Protein AF-A0A7S1NZR1-F1 (afdb_monomer_lite)

InterPro domains:
  IPR025313 ATP-dependent rRNA helicase SPB4-like, C-terminal extension [PF13959] (76-125)
  IPR025313 ATP-dependent rRNA helicase SPB4-like, C-terminal extension [SM01178] (64-127)

Structure (mmCIF, N/CA/C/O backbone):
data_AF-A0A7S1NZR1-F1
#
_entry.id   AF-A0A7S1NZR1-F1
#
loop_
_atom_site.group_PDB
_atom_site.id
_atom_site.type_symbol
_atom_site.label_atom_id
_atom_site.label_alt_id
_atom_site.label_comp_id
_atom_site.label_asym_id
_atom_site.label_entity_id
_atom_site.label_seq_id
_atom_site.pdbx_PDB_ins_code
_atom_site.Cartn_x
_atom_site.Cartn_y
_atom_site.Cartn_z
_atom_site.occupancy
_atom_site.B_iso_or_equiv
_atom_site.auth_seq_id
_atom_site.auth_comp_id
_atom_site.auth_asym_id
_atom_site.auth_atom_id
_atom_site.pdbx_PDB_model_num
ATOM 1 N N . MET A 1 1 ? -9.170 51.862 -28.078 1.00 48.00 1 MET A N 1
ATOM 2 C CA . MET A 1 1 ? -9.379 51.186 -29.373 1.00 48.00 1 MET A CA 1
ATOM 3 C C . MET A 1 1 ? -8.289 50.139 -29.508 1.00 48.00 1 MET A C 1
ATOM 5 O O . MET A 1 1 ? -7.130 50.522 -29.592 1.00 48.00 1 MET A O 1
ATOM 9 N N . LEU A 1 2 ? -8.618 48.849 -29.393 1.00 55.44 2 LEU A N 1
ATOM 10 C CA . LEU A 1 2 ? -7.659 47.803 -29.749 1.00 55.44 2 LEU A CA 1
ATOM 11 C C . LEU A 1 2 ? -7.531 47.817 -31.272 1.00 55.44 2 LEU A C 1
ATOM 13 O O . LEU A 1 2 ? -8.542 47.745 -31.968 1.00 55.44 2 LEU A O 1
ATOM 17 N N . LEU A 1 3 ? -6.312 48.017 -31.766 1.00 62.84 3 LEU A N 1
ATOM 18 C CA . LEU A 1 3 ? -6.044 48.031 -33.199 1.00 62.84 3 LEU A CA 1
ATOM 19 C C . LEU A 1 3 ? -6.255 46.618 -33.776 1.00 62.84 3 LEU A C 1
ATOM 21 O O . LEU A 1 3 ? -5.938 45.651 -33.084 1.00 62.84 3 LEU A O 1
ATOM 25 N N . PRO A 1 4 ? -6.779 46.488 -35.009 1.00 70.38 4 PRO A N 1
ATOM 26 C CA . PRO A 1 4 ? -7.188 45.196 -35.569 1.00 70.38 4 PRO A CA 1
ATOM 27 C C . PRO A 1 4 ? -6.036 44.222 -35.829 1.00 70.38 4 PRO A C 1
ATOM 29 O O . PRO A 1 4 ? -6.275 43.028 -35.973 1.00 70.38 4 PRO A O 1
ATOM 32 N N . GLU A 1 5 ? -4.800 44.720 -35.909 1.00 76.00 5 GLU A N 1
ATOM 33 C CA . GLU A 1 5 ? -3.651 43.919 -36.313 1.00 76.00 5 GLU A CA 1
ATOM 34 C C . GLU A 1 5 ? -2.632 43.762 -35.187 1.00 76.00 5 GLU A C 1
ATOM 36 O O . GLU A 1 5 ? -2.212 44.727 -34.542 1.00 76.00 5 GLU A O 1
ATOM 41 N N . GLU A 1 6 ? -2.196 42.519 -34.983 1.00 70.69 6 GLU A N 1
ATOM 42 C CA . GLU A 1 6 ? -1.242 42.111 -33.944 1.00 70.69 6 GLU A CA 1
ATOM 43 C C . GLU A 1 6 ? 0.121 42.824 -34.073 1.00 70.69 6 GLU A C 1
ATOM 45 O O . GLU A 1 6 ? 0.864 42.966 -33.098 1.00 70.69 6 GLU A O 1
ATOM 50 N N . THR A 1 7 ? 0.425 43.363 -35.257 1.00 78.62 7 THR A N 1
ATOM 51 C CA . THR A 1 7 ? 1.630 44.150 -35.562 1.00 78.62 7 THR A CA 1
ATOM 52 C C . THR A 1 7 ? 1.706 45.465 -34.780 1.00 78.62 7 THR A C 1
ATOM 54 O O . THR A 1 7 ? 2.804 45.949 -34.491 1.00 78.62 7 THR A O 1
ATOM 57 N N . ALA A 1 8 ? 0.569 46.012 -34.340 1.00 80.62 8 ALA A N 1
ATOM 58 C CA . ALA A 1 8 ? 0.515 47.242 -33.550 1.00 80.62 8 ALA A CA 1
ATOM 59 C C . ALA A 1 8 ? 1.175 47.111 -32.162 1.00 80.62 8 ALA A C 1
ATOM 61 O O . ALA A 1 8 ? 1.486 48.118 -31.523 1.00 80.62 8 ALA A O 1
ATOM 62 N N . TYR A 1 9 ? 1.409 45.884 -31.684 1.00 83.19 9 TYR A N 1
ATOM 63 C CA . TYR A 1 9 ? 1.993 45.617 -30.368 1.00 83.19 9 TYR A CA 1
ATOM 64 C C . TYR A 1 9 ? 3.534 45.566 -30.373 1.00 83.19 9 TYR A C 1
ATOM 66 O O . TYR A 1 9 ? 4.173 45.643 -29.320 1.00 83.19 9 TYR A O 1
ATOM 74 N N . ILE A 1 10 ? 4.156 45.514 -31.555 1.00 85.19 10 ILE A N 1
ATOM 75 C CA . ILE A 1 10 ? 5.617 45.447 -31.727 1.00 85.19 10 ILE A CA 1
ATOM 76 C C . ILE A 1 10 ? 6.352 46.637 -31.064 1.00 85.19 10 ILE A C 1
ATOM 78 O O . ILE A 1 10 ? 7.293 46.392 -30.302 1.00 85.19 10 ILE A O 1
ATOM 82 N N . PRO A 1 11 ? 5.925 47.910 -31.231 1.00 84.75 11 PRO A N 1
ATOM 83 C CA . PRO A 1 11 ? 6.601 49.056 -30.610 1.00 84.75 11 PRO A CA 1
ATOM 84 C C . PRO A 1 11 ? 6.553 49.027 -29.074 1.00 84.75 11 PRO A C 1
ATOM 86 O O . PRO A 1 11 ? 7.450 49.538 -28.400 1.00 84.75 11 PRO A O 1
ATOM 89 N N . PHE A 1 12 ? 5.511 48.423 -28.496 1.00 83.81 12 PHE A N 1
ATOM 90 C CA . PHE A 1 12 ? 5.365 48.278 -27.049 1.00 83.81 12 PHE A CA 1
ATOM 91 C C . PHE A 1 12 ? 6.338 47.240 -26.475 1.00 83.81 12 PHE A C 1
ATOM 93 O O . PHE A 1 12 ? 6.952 47.476 -25.431 1.00 83.81 12 PHE A O 1
ATOM 100 N N . LEU A 1 13 ? 6.524 46.118 -27.173 1.00 87.25 13 LEU A N 1
ATOM 101 C CA . LEU A 1 13 ? 7.473 45.071 -26.786 1.00 87.25 13 LEU A CA 1
ATOM 102 C C . LEU A 1 13 ? 8.929 45.545 -26.878 1.00 87.25 13 LEU A C 1
ATOM 104 O O . LEU A 1 13 ? 9.723 45.264 -25.979 1.00 87.25 13 LEU A O 1
ATOM 108 N N . GLN A 1 14 ? 9.250 46.359 -27.887 1.00 84.62 14 GLN A N 1
ATOM 109 C CA . GLN A 1 14 ? 10.570 46.980 -28.028 1.00 84.62 14 GLN A CA 1
ATOM 110 C C . GLN A 1 14 ? 10.898 47.922 -26.860 1.00 84.62 14 GLN A C 1
ATOM 112 O O . GLN A 1 14 ? 11.994 47.856 -26.305 1.00 84.62 14 GLN A O 1
ATOM 117 N N . ARG A 1 15 ? 9.938 48.744 -26.403 1.00 85.88 15 ARG A N 1
ATOM 118 C CA . ARG A 1 15 ? 10.124 49.606 -25.214 1.00 85.88 15 ARG A CA 1
ATOM 119 C C . ARG A 1 15 ? 10.386 48.809 -23.935 1.00 85.88 15 ARG A C 1
ATOM 121 O O . ARG A 1 15 ? 11.059 49.303 -23.035 1.00 85.88 15 ARG A O 1
ATOM 128 N N . ARG A 1 16 ? 9.879 47.576 -23.859 1.00 86.81 16 ARG A N 1
ATOM 129 C CA . ARG A 1 16 ? 10.113 46.639 -22.749 1.00 86.81 16 ARG A CA 1
ATOM 130 C C . ARG A 1 16 ? 11.387 45.804 -22.906 1.00 86.81 16 ARG A C 1
ATOM 132 O O . ARG A 1 16 ? 11.628 44.942 -22.067 1.00 86.81 16 ARG A O 1
ATOM 139 N N . LYS A 1 17 ? 12.203 46.075 -23.934 1.00 87.19 17 LYS A N 1
ATOM 140 C CA . LYS A 1 17 ? 13.449 45.357 -24.249 1.00 87.19 17 LYS A CA 1
ATOM 141 C C . LYS A 1 17 ? 13.244 43.850 -24.455 1.00 87.19 17 LYS A C 1
ATOM 143 O O . LYS A 1 17 ? 14.115 43.055 -24.120 1.00 87.19 17 LYS A O 1
ATOM 148 N N . VAL A 1 18 ? 12.087 43.454 -24.987 1.00 85.62 18 VAL A N 1
ATOM 149 C CA . VAL A 1 18 ? 11.854 42.068 -25.407 1.00 85.62 18 VAL A CA 1
ATOM 150 C C . VAL A 1 18 ? 12.450 41.895 -26.800 1.00 85.62 18 VAL A C 1
ATOM 152 O O . VAL A 1 18 ? 12.043 42.584 -27.736 1.00 85.62 18 VAL A O 1
ATOM 155 N N . GLU A 1 19 ? 13.421 40.996 -26.933 1.00 80.44 19 GLU A N 1
ATOM 156 C CA . GLU A 1 19 ? 14.043 40.683 -28.219 1.00 80.44 19 GLU A CA 1
ATOM 157 C C . GLU A 1 19 ? 13.054 39.914 -29.100 1.00 80.44 19 GLU A C 1
ATOM 159 O O . GLU A 1 19 ? 12.640 38.798 -28.783 1.00 80.44 19 GLU A O 1
ATOM 164 N N . LEU A 1 20 ? 12.648 40.532 -30.208 1.00 79.12 20 LEU A N 1
ATOM 165 C CA . LEU A 1 20 ? 11.806 39.905 -31.218 1.00 79.12 20 LEU A CA 1
ATOM 166 C C . LEU A 1 20 ? 12.705 39.390 -32.338 1.00 79.12 20 LEU A C 1
ATOM 168 O O . LEU A 1 20 ? 13.386 40.169 -33.000 1.00 79.12 20 LEU A O 1
ATOM 172 N N . ALA A 1 21 ? 12.696 38.079 -32.547 1.00 77.06 21 ALA A N 1
ATOM 173 C CA . ALA A 1 21 ? 13.336 37.441 -33.686 1.00 77.06 21 ALA A CA 1
ATOM 174 C C . ALA A 1 21 ? 12.266 36.988 -34.678 1.00 77.06 21 ALA A C 1
ATOM 176 O O . ALA A 1 21 ? 11.194 36.528 -34.277 1.00 77.06 21 ALA A O 1
ATOM 177 N N . ASP A 1 22 ? 12.569 37.094 -35.970 1.00 75.00 22 ASP A N 1
ATOM 178 C CA . ASP A 1 22 ? 11.697 36.546 -36.999 1.00 75.00 22 ASP A CA 1
ATOM 179 C C . ASP A 1 22 ? 11.595 35.023 -36.820 1.00 75.00 22 ASP A C 1
ATOM 181 O O . ASP A 1 22 ? 12.590 34.314 -36.632 1.00 75.00 22 ASP A O 1
ATOM 185 N N . PHE A 1 23 ? 10.376 34.491 -36.858 1.00 68.44 23 PHE A N 1
ATOM 186 C CA . PHE A 1 23 ? 10.141 33.069 -36.624 1.00 68.44 23 PHE A CA 1
ATOM 187 C C . PHE A 1 23 ? 10.935 32.207 -37.617 1.00 68.44 23 PHE A C 1
ATOM 189 O O . PHE A 1 23 ? 11.452 31.145 -37.262 1.00 68.44 23 PHE A O 1
ATOM 196 N N . ALA A 1 24 ? 11.103 32.712 -38.845 1.00 67.94 24 ALA A N 1
ATOM 197 C CA . ALA A 1 24 ? 11.842 32.064 -39.918 1.00 67.94 24 ALA A CA 1
ATOM 198 C C . ALA A 1 24 ? 13.363 31.969 -39.690 1.00 67.94 24 ALA A C 1
ATOM 200 O O . ALA A 1 24 ? 13.993 31.133 -40.347 1.00 67.94 24 ALA A O 1
ATOM 201 N N . SER A 1 25 ? 13.939 32.782 -38.799 1.00 67.50 25 SER A N 1
ATOM 202 C CA . SER A 1 25 ? 15.364 32.760 -38.431 1.00 67.50 25 SER A CA 1
ATOM 203 C C . SER A 1 25 ? 15.619 32.111 -37.065 1.00 67.50 25 SER A C 1
ATOM 205 O O . SER A 1 25 ? 16.763 31.825 -36.711 1.00 67.50 25 SER A O 1
ATOM 207 N N . SER A 1 26 ? 14.560 31.821 -36.305 1.00 68.56 26 SER A N 1
ATOM 208 C CA . SER A 1 26 ? 14.666 31.186 -34.995 1.00 68.56 26 SER A CA 1
ATOM 209 C C . SER A 1 26 ? 15.067 29.704 -35.088 1.00 68.56 26 SER A C 1
ATOM 211 O O . SER A 1 26 ? 14.595 28.955 -35.949 1.00 68.56 26 SER A O 1
ATOM 213 N N . ARG A 1 27 ? 15.877 29.230 -34.127 1.00 64.56 27 ARG A N 1
ATOM 214 C CA . ARG A 1 27 ? 16.194 27.793 -33.952 1.00 64.56 27 ARG A CA 1
ATOM 215 C C . ARG A 1 27 ? 14.948 26.922 -33.736 1.00 64.56 27 ARG A C 1
ATOM 217 O O . ARG A 1 27 ? 15.017 25.711 -33.905 1.00 64.56 27 ARG A O 1
ATOM 224 N N . LEU A 1 28 ? 13.814 27.534 -33.393 1.00 63.91 28 LEU A N 1
ATOM 225 C CA . LEU A 1 28 ? 12.524 26.872 -33.208 1.00 63.91 28 LEU A CA 1
ATOM 226 C C . LEU A 1 28 ? 11.841 26.507 -34.533 1.00 63.91 28 LEU A C 1
ATOM 228 O O . LEU A 1 28 ? 10.918 25.694 -34.531 1.00 63.91 28 LEU A O 1
ATOM 232 N N . LYS A 1 29 ? 12.306 27.022 -35.679 1.00 66.81 29 LYS A N 1
ATOM 233 C CA . LYS A 1 29 ? 11.742 26.675 -36.990 1.00 66.81 29 LYS A CA 1
ATOM 234 C C . LYS A 1 29 ? 11.771 25.171 -37.258 1.00 66.81 29 LYS A C 1
ATOM 236 O O . LYS A 1 29 ? 10.799 24.646 -37.786 1.00 66.81 29 LYS A O 1
ATOM 241 N N . SER A 1 30 ? 12.832 24.463 -36.867 1.00 65.38 30 SER A N 1
ATOM 242 C CA . SER A 1 30 ? 12.912 23.002 -37.021 1.00 65.38 30 SER A CA 1
ATOM 243 C C . SER A 1 30 ? 11.909 22.267 -36.124 1.00 65.38 30 SER A C 1
ATOM 245 O O . SER A 1 30 ? 11.280 21.313 -36.574 1.00 65.38 30 SER A O 1
ATOM 247 N N . ALA A 1 31 ? 11.692 22.757 -34.900 1.00 67.06 31 ALA A N 1
ATOM 248 C CA . ALA A 1 31 ? 10.729 22.195 -33.953 1.00 67.06 31 ALA A CA 1
ATOM 249 C C . ALA A 1 31 ? 9.269 22.366 -34.417 1.00 67.06 31 ALA A C 1
ATOM 251 O O . ALA A 1 31 ? 8.435 21.499 -34.168 1.00 67.06 31 ALA A O 1
ATOM 252 N N . PHE A 1 32 ? 8.958 23.446 -35.142 1.00 57.97 32 PHE A N 1
ATOM 253 C CA . PHE A 1 32 ? 7.602 23.734 -35.631 1.00 57.97 32 PHE A CA 1
ATOM 254 C C . PHE A 1 32 ? 7.367 23.406 -37.117 1.00 57.97 32 PHE A C 1
ATOM 256 O O . PHE A 1 32 ? 6.213 23.308 -37.542 1.00 57.97 32 PHE A O 1
ATOM 263 N N . ALA A 1 33 ? 8.411 23.170 -37.917 1.00 63.59 33 ALA A N 1
ATOM 264 C CA . ALA A 1 33 ? 8.277 22.738 -39.314 1.00 63.59 33 ALA A CA 1
ATOM 265 C C . ALA A 1 33 ? 7.514 21.406 -39.439 1.00 63.59 33 ALA A C 1
ATOM 267 O O . ALA A 1 33 ? 6.725 21.235 -40.371 1.00 63.59 33 ALA A O 1
ATOM 268 N N . GLY A 1 34 ? 7.660 20.509 -38.456 1.00 58.41 34 GLY A N 1
ATOM 269 C CA . GLY A 1 34 ? 6.877 19.270 -38.369 1.00 58.41 34 GLY A CA 1
ATOM 270 C C . GLY A 1 34 ? 5.368 19.501 -38.202 1.00 58.41 34 GLY A C 1
ATOM 271 O O . GLY A 1 34 ? 4.563 18.678 -38.634 1.00 58.41 34 GLY A O 1
ATOM 272 N N . VAL A 1 35 ? 4.961 20.649 -37.650 1.00 56.91 35 VAL A N 1
ATOM 273 C CA . VAL A 1 35 ? 3.549 21.020 -37.462 1.00 56.91 35 VAL A CA 1
ATOM 274 C C . VAL A 1 35 ? 2.973 21.674 -38.722 1.00 56.91 35 VAL A C 1
ATOM 276 O O . VAL A 1 35 ? 1.837 21.390 -39.098 1.00 56.91 35 VAL A O 1
ATOM 279 N N . ALA A 1 36 ? 3.753 22.496 -39.433 1.00 54.59 36 ALA A N 1
ATOM 280 C CA . ALA A 1 36 ? 3.303 23.157 -40.664 1.00 54.59 36 ALA A CA 1
ATOM 281 C C . ALA A 1 36 ? 3.100 22.174 -41.836 1.00 54.59 36 ALA A C 1
ATOM 283 O O . ALA A 1 36 ? 2.131 22.301 -42.588 1.00 54.59 36 ALA A O 1
ATOM 284 N N . ALA A 1 37 ? 3.940 21.136 -41.945 1.00 53.06 37 ALA A N 1
ATOM 285 C CA . ALA A 1 37 ? 3.763 20.057 -42.924 1.00 53.06 37 ALA A CA 1
ATOM 286 C C . ALA A 1 37 ? 2.467 19.243 -42.706 1.00 53.06 37 ALA A C 1
ATOM 288 O O . ALA A 1 37 ? 1.957 18.612 -43.632 1.00 53.06 37 ALA A O 1
ATOM 289 N N . ARG A 1 38 ? 1.879 19.307 -41.503 1.00 51.41 38 ARG A N 1
ATOM 290 C CA . ARG A 1 38 ? 0.633 18.617 -41.139 1.00 51.41 38 ARG A CA 1
ATOM 291 C C . ARG A 1 38 ? -0.623 19.297 -41.705 1.00 51.41 38 ARG A C 1
ATOM 293 O O . ARG A 1 38 ? -1.648 18.640 -41.834 1.00 51.41 38 ARG A O 1
ATOM 300 N N . LYS A 1 39 ? -0.555 20.577 -42.107 1.00 49.66 39 LYS A N 1
ATOM 301 C CA . LYS A 1 39 ? -1.731 21.374 -42.523 1.00 49.66 39 LYS A CA 1
ATOM 302 C C . LYS A 1 39 ? -2.167 21.179 -43.986 1.00 49.66 39 LYS A C 1
ATOM 304 O O . LYS A 1 39 ? -3.274 21.570 -44.338 1.00 49.66 39 LYS A O 1
ATOM 309 N N . LYS A 1 40 ? -1.344 20.545 -44.835 1.00 43.69 40 LYS A N 1
ATOM 310 C CA . LYS A 1 40 ? -1.732 20.142 -46.209 1.00 43.69 40 LYS A CA 1
ATOM 311 C C . LYS A 1 40 ? -2.217 18.694 -46.324 1.00 43.69 40 LYS A C 1
ATOM 313 O O . LYS A 1 40 ? -2.587 18.259 -47.411 1.00 43.69 40 LYS A O 1
ATOM 318 N N . ARG A 1 41 ? -2.262 17.954 -45.217 1.00 46.53 41 ARG A N 1
ATOM 319 C CA . ARG A 1 41 ? -2.995 16.692 -45.154 1.00 46.53 41 ARG A CA 1
ATOM 320 C C . ARG A 1 41 ? -4.429 17.030 -44.762 1.00 46.53 41 ARG A C 1
ATOM 322 O O . ARG A 1 41 ? -4.663 17.583 -43.691 1.00 46.53 41 ARG A O 1
ATOM 329 N N . LYS A 1 42 ? -5.376 16.734 -45.660 1.00 42.34 42 LYS A N 1
ATOM 330 C CA . LYS A 1 42 ? -6.798 16.547 -45.325 1.00 42.34 42 LYS A CA 1
ATOM 331 C C . LYS A 1 42 ? -6.848 15.805 -43.986 1.00 42.34 42 LYS A C 1
ATOM 333 O O . LYS A 1 42 ? -6.050 14.882 -43.832 1.00 42.34 42 LYS A O 1
ATOM 338 N N . ALA A 1 43 ? -7.665 16.294 -43.044 1.00 39.97 43 ALA A N 1
ATOM 339 C CA . ALA A 1 43 ? -7.703 15.849 -41.647 1.00 39.97 43 ALA A CA 1
ATOM 340 C C . ALA A 1 43 ? -7.322 14.363 -41.527 1.00 39.97 43 ALA A C 1
ATOM 342 O O . ALA A 1 43 ? -7.919 13.562 -42.255 1.00 39.97 43 ALA A O 1
ATOM 343 N N . PRO A 1 44 ? -6.308 14.004 -40.714 1.00 47.00 44 PRO A N 1
ATOM 344 C CA . PRO A 1 44 ? -5.917 12.609 -40.594 1.00 47.00 44 PRO A CA 1
ATOM 345 C C . PRO A 1 44 ? -7.171 11.814 -40.205 1.00 47.00 44 PRO A C 1
ATOM 347 O O . PRO A 1 44 ? -7.845 12.220 -39.254 1.00 47.00 44 PRO A O 1
ATOM 350 N N . PRO A 1 45 ? -7.541 10.747 -40.939 1.00 44.91 45 PRO A N 1
ATOM 351 C CA . PRO A 1 45 ? -8.420 9.754 -40.346 1.00 44.91 45 PRO A CA 1
ATOM 352 C C . PRO A 1 45 ? -7.695 9.264 -39.091 1.00 44.91 45 PRO A C 1
ATOM 354 O O . PRO A 1 45 ? -6.471 9.146 -39.129 1.00 44.91 45 PRO A O 1
ATOM 357 N N . ASP A 1 46 ? -8.433 9.103 -37.996 1.00 43.00 46 ASP A N 1
ATOM 358 C CA . ASP A 1 46 ? -7.971 8.640 -36.685 1.00 43.00 46 ASP A CA 1
ATOM 359 C C . ASP A 1 46 ? -6.598 7.939 -36.709 1.00 43.00 46 ASP A C 1
ATOM 361 O O . ASP A 1 46 ? -6.420 6.935 -37.401 1.00 43.00 46 ASP A O 1
ATOM 365 N N . ASP A 1 47 ? -5.633 8.443 -35.928 1.00 44.94 47 ASP A N 1
ATOM 366 C CA . ASP A 1 47 ? -4.334 7.797 -35.660 1.00 44.94 47 ASP A CA 1
ATOM 367 C C . ASP A 1 47 ? -4.536 6.498 -34.826 1.00 44.94 47 ASP A C 1
ATOM 369 O O . ASP A 1 47 ? -3.976 6.329 -33.745 1.00 44.94 47 ASP A O 1
ATOM 373 N N . SER A 1 48 ? -5.382 5.578 -35.299 1.00 51.31 48 SER A N 1
ATOM 374 C CA . SER A 1 48 ? -5.787 4.321 -34.653 1.00 51.31 48 SER A CA 1
ATOM 375 C C . SER A 1 48 ? -5.362 3.071 -35.432 1.00 51.31 48 SER A C 1
ATOM 377 O O . SER A 1 48 ? -5.821 1.973 -35.131 1.00 51.31 48 SER A O 1
ATOM 379 N N . SER A 1 49 ? -4.467 3.196 -36.416 1.00 50.62 49 SER A N 1
ATOM 380 C CA . SER A 1 49 ? -3.927 2.036 -37.139 1.00 50.62 49 SER A CA 1
ATOM 381 C C . SER A 1 49 ? -2.405 2.090 -37.258 1.00 50.62 49 SER A C 1
ATOM 383 O O . SER A 1 49 ? -1.823 2.281 -38.323 1.00 50.62 49 SER A O 1
ATOM 385 N N . LEU A 1 50 ? -1.731 1.854 -36.132 1.00 51.03 50 LEU A N 1
ATOM 386 C CA . LEU A 1 50 ? -0.476 1.108 -36.199 1.00 51.03 50 LEU A CA 1
ATOM 387 C C . LEU A 1 50 ? -0.804 -0.236 -36.866 1.00 51.03 50 LEU A C 1
ATOM 389 O O . LEU A 1 50 ? -1.769 -0.895 -36.476 1.00 51.03 50 LEU A O 1
ATOM 393 N N . SER A 1 51 ? -0.057 -0.614 -37.907 1.00 58.34 51 SER A N 1
ATOM 394 C CA . SER A 1 51 ? -0.246 -1.921 -38.545 1.00 58.34 51 SER A CA 1
ATOM 395 C C . SER A 1 51 ? -0.161 -3.012 -37.475 1.00 58.34 51 SER A C 1
ATOM 397 O O . SER A 1 51 ? 0.690 -2.947 -36.588 1.00 58.34 51 SER A O 1
ATOM 399 N N . SER A 1 52 ? -1.071 -3.983 -37.512 1.00 62.66 52 SER A N 1
ATOM 400 C CA . SER A 1 52 ? -1.231 -4.991 -36.456 1.00 62.66 52 SER A CA 1
ATOM 401 C C . SER A 1 52 ? 0.085 -5.706 -36.119 1.00 62.66 52 SER A C 1
ATOM 403 O O . SER A 1 52 ? 0.346 -6.005 -34.961 1.00 62.66 52 SER A O 1
ATOM 405 N N . GLU A 1 53 ? 0.959 -5.882 -37.112 1.00 60.94 53 GLU A N 1
ATOM 406 C CA . GLU A 1 53 ? 2.312 -6.429 -36.960 1.00 60.94 53 GLU A CA 1
ATOM 407 C C . GLU A 1 53 ? 3.247 -5.515 -36.154 1.00 60.94 53 GLU A C 1
ATOM 409 O O . GLU A 1 53 ? 3.957 -5.978 -35.267 1.00 60.94 53 GLU A O 1
ATOM 414 N N . GLN A 1 54 ? 3.221 -4.202 -36.397 1.00 61.84 54 GLN A N 1
ATOM 415 C CA . GLN A 1 54 ? 4.002 -3.231 -35.622 1.00 61.84 54 GLN A CA 1
ATOM 416 C C . GLN A 1 54 ? 3.482 -3.065 -34.191 1.00 61.84 54 GLN A C 1
ATOM 418 O O . GLN A 1 54 ? 4.250 -2.675 -33.313 1.00 61.84 54 GLN A O 1
ATOM 423 N N . GLN A 1 55 ? 2.194 -3.323 -33.954 1.00 65.88 55 GLN A N 1
ATOM 424 C CA . GLN A 1 55 ? 1.625 -3.370 -32.607 1.00 65.88 55 GLN A CA 1
ATOM 425 C C . GLN A 1 55 ? 2.126 -4.617 -31.860 1.00 65.88 55 GLN A C 1
ATOM 427 O O . GLN A 1 55 ? 2.672 -4.490 -30.771 1.00 65.88 55 GLN A O 1
ATOM 432 N N . LEU A 1 56 ? 2.066 -5.789 -32.502 1.00 62.25 56 LEU A N 1
ATOM 433 C CA . LEU A 1 56 ? 2.532 -7.062 -31.939 1.00 62.25 56 LEU A CA 1
ATOM 434 C C . LEU A 1 56 ? 4.029 -7.053 -31.596 1.00 62.25 56 LEU A C 1
ATOM 436 O O . LEU A 1 56 ? 4.408 -7.488 -30.515 1.00 62.25 56 LEU A O 1
ATOM 440 N N . ILE A 1 57 ? 4.886 -6.511 -32.471 1.00 62.25 57 ILE A N 1
ATOM 441 C CA . ILE A 1 57 ? 6.335 -6.419 -32.206 1.00 62.25 57 ILE A CA 1
ATOM 442 C C . ILE A 1 57 ? 6.614 -5.550 -30.969 1.00 62.25 57 ILE A C 1
ATOM 444 O O . ILE A 1 57 ? 7.451 -5.901 -30.139 1.00 62.25 57 ILE A O 1
ATOM 448 N N . LYS A 1 58 ? 5.878 -4.444 -30.803 1.00 72.88 58 LYS A N 1
ATOM 449 C CA . LYS A 1 58 ? 6.000 -3.583 -29.616 1.00 72.88 58 LYS A CA 1
ATOM 450 C C . LYS A 1 58 ? 5.516 -4.275 -28.349 1.00 72.88 58 LYS A C 1
ATOM 452 O O . LYS A 1 58 ? 6.096 -4.054 -27.289 1.00 72.88 58 LYS A O 1
ATOM 457 N N . ASP A 1 59 ? 4.479 -5.097 -28.451 1.00 79.62 59 ASP A N 1
ATOM 458 C CA . ASP A 1 59 ? 3.948 -5.841 -27.312 1.00 79.62 59 ASP A CA 1
ATOM 459 C C . ASP A 1 59 ? 4.933 -6.930 -26.844 1.00 79.62 59 ASP A C 1
ATOM 461 O O . ASP A 1 59 ? 5.102 -7.124 -25.638 1.00 79.62 59 ASP A O 1
ATOM 465 N N . GLU A 1 60 ? 5.661 -7.575 -27.763 1.00 83.75 60 GLU A N 1
ATOM 466 C CA . GLU A 1 60 ? 6.712 -8.551 -27.432 1.00 83.75 60 GLU A CA 1
ATOM 467 C C . GLU A 1 60 ? 7.942 -7.899 -26.775 1.00 83.75 60 GLU A C 1
ATOM 469 O O . GLU A 1 60 ? 8.435 -8.392 -25.756 1.00 83.75 60 GLU A O 1
ATOM 474 N N . GLU A 1 61 ? 8.413 -6.759 -27.292 1.00 87.81 61 GLU A N 1
ATOM 475 C CA . GLU A 1 61 ? 9.493 -5.975 -26.666 1.00 87.81 61 GLU A CA 1
ATOM 476 C C . GLU A 1 61 ? 9.075 -5.427 -25.287 1.00 87.81 61 GLU A C 1
ATOM 478 O O . GLU A 1 61 ? 9.851 -5.411 -24.323 1.00 87.81 61 GLU A O 1
ATOM 483 N N . ALA A 1 62 ? 7.818 -5.001 -25.146 1.00 86.31 62 ALA A N 1
ATOM 484 C CA . ALA A 1 62 ? 7.271 -4.588 -23.858 1.00 86.31 62 ALA A CA 1
ATOM 485 C C . ALA A 1 62 ? 7.219 -5.766 -22.874 1.00 86.31 62 ALA A C 1
ATOM 487 O O . ALA A 1 62 ? 7.575 -5.617 -21.706 1.00 86.31 62 ALA A O 1
ATOM 488 N N . ALA A 1 63 ? 6.830 -6.956 -23.333 1.00 87.94 63 ALA A N 1
ATOM 489 C CA . ALA A 1 63 ? 6.822 -8.154 -22.505 1.00 87.94 63 ALA A CA 1
ATOM 490 C C . ALA A 1 63 ? 8.239 -8.587 -22.092 1.00 87.94 63 ALA A C 1
ATOM 492 O O . ALA A 1 63 ? 8.432 -8.992 -20.943 1.00 87.94 63 ALA A O 1
ATOM 493 N N . SER A 1 64 ? 9.237 -8.491 -22.980 1.00 92.19 64 SER A N 1
ATOM 494 C CA . SER A 1 64 ? 10.626 -8.833 -22.648 1.00 92.19 64 SER A CA 1
ATOM 495 C C . SER A 1 64 ? 11.201 -7.881 -21.602 1.00 92.19 64 SER A C 1
ATOM 497 O O . SER A 1 64 ? 11.691 -8.329 -20.569 1.00 92.19 64 SER A O 1
ATOM 499 N N . THR A 1 65 ? 11.036 -6.573 -21.799 1.00 91.69 65 THR A N 1
ATOM 500 C CA . THR A 1 65 ? 11.499 -5.558 -20.840 1.00 91.69 65 THR A CA 1
ATOM 501 C C . THR A 1 65 ? 10.810 -5.678 -19.480 1.00 91.69 65 THR A C 1
ATOM 503 O O . THR A 1 65 ? 11.447 -5.479 -18.446 1.00 91.69 65 THR A O 1
ATOM 506 N N . LEU A 1 66 ? 9.527 -6.056 -19.451 1.00 91.19 66 LEU A N 1
ATOM 507 C CA . LEU A 1 66 ? 8.807 -6.341 -18.208 1.00 91.19 66 LEU A CA 1
ATOM 508 C C . LEU A 1 66 ? 9.425 -7.548 -17.481 1.00 91.19 66 LEU A C 1
ATOM 510 O O . LEU A 1 66 ? 9.661 -7.477 -16.274 1.00 91.19 66 LEU A O 1
ATOM 514 N N . ARG A 1 67 ? 9.737 -8.636 -18.198 1.00 91.69 67 ARG A N 1
ATOM 515 C CA . ARG A 1 67 ? 10.408 -9.815 -17.618 1.00 91.69 67 ARG A CA 1
ATOM 516 C C . ARG A 1 67 ? 11.783 -9.453 -17.056 1.00 91.69 67 ARG A C 1
ATOM 518 O O . ARG A 1 67 ? 12.084 -9.842 -15.930 1.00 91.69 67 ARG A O 1
ATOM 525 N N . ASP A 1 68 ? 12.571 -8.666 -17.782 1.00 93.62 68 ASP A N 1
ATOM 526 C CA . ASP A 1 68 ? 13.889 -8.207 -17.327 1.00 93.62 68 ASP A CA 1
ATOM 527 C C . ASP A 1 68 ? 13.766 -7.335 -16.067 1.00 93.62 68 ASP A C 1
ATOM 529 O O . ASP A 1 68 ? 14.485 -7.523 -15.084 1.00 93.62 68 ASP A O 1
ATOM 533 N N . ALA A 1 69 ? 12.785 -6.427 -16.033 1.00 93.12 69 ALA A N 1
ATOM 534 C CA . ALA A 1 69 ? 12.499 -5.622 -14.850 1.00 93.12 69 ALA A CA 1
ATOM 535 C C . ALA A 1 69 ? 12.078 -6.492 -13.651 1.00 93.12 69 ALA A C 1
ATOM 537 O O . ALA A 1 69 ? 12.535 -6.262 -12.530 1.00 93.12 69 ALA A O 1
ATOM 538 N N . GLN A 1 70 ? 11.250 -7.518 -13.869 1.00 92.19 70 GLN A N 1
ATOM 539 C CA . GLN A 1 70 ? 10.861 -8.463 -12.818 1.00 92.19 70 GLN A CA 1
ATOM 540 C C . GLN A 1 70 ? 12.057 -9.252 -12.276 1.00 92.19 70 GLN A C 1
ATOM 542 O O . GLN A 1 70 ? 12.137 -9.437 -11.063 1.00 92.19 70 GLN A O 1
ATOM 547 N N . GLN A 1 71 ? 13.011 -9.651 -13.124 1.00 92.69 71 GLN A N 1
ATOM 548 C CA . GLN A 1 71 ? 14.246 -10.307 -12.678 1.00 92.69 71 GLN A CA 1
ATOM 549 C C . GLN A 1 71 ? 15.043 -9.405 -11.729 1.00 92.69 71 GLN A C 1
ATOM 551 O O . GLN A 1 71 ? 15.397 -9.833 -10.631 1.00 92.69 71 GLN A O 1
ATOM 556 N N . VAL A 1 72 ? 15.212 -8.123 -12.070 1.00 93.12 72 VAL A N 1
ATOM 557 C CA . VAL A 1 72 ? 15.879 -7.144 -11.190 1.00 93.12 72 VAL A CA 1
ATOM 558 C C . VAL A 1 72 ? 15.158 -7.010 -9.840 1.00 93.12 72 VAL A C 1
ATOM 560 O O . VAL A 1 72 ? 15.795 -6.893 -8.791 1.00 93.12 72 VAL A O 1
ATOM 563 N N . LEU A 1 73 ? 13.822 -7.057 -9.833 1.00 92.75 73 LEU A N 1
ATOM 564 C CA . LEU A 1 73 ? 13.027 -7.024 -8.599 1.00 92.75 73 LEU A CA 1
ATOM 565 C C . LEU A 1 73 ? 13.151 -8.308 -7.763 1.00 92.75 73 LEU A C 1
ATOM 567 O O . LEU A 1 73 ? 13.004 -8.248 -6.539 1.00 92.75 73 LEU A O 1
ATOM 571 N N . MET A 1 74 ? 13.392 -9.454 -8.402 1.00 91.62 74 MET A N 1
ATOM 572 C CA . MET A 1 74 ? 13.617 -10.736 -7.730 1.00 91.62 74 MET A CA 1
ATOM 573 C C . MET A 1 74 ? 15.011 -10.830 -7.103 1.00 91.62 74 MET A C 1
ATOM 575 O O . MET A 1 74 ? 15.167 -11.513 -6.092 1.00 91.62 74 MET A O 1
ATOM 579 N N . GLU A 1 75 ? 16.003 -10.131 -7.655 1.00 92.88 75 GLU A N 1
ATOM 580 C CA . GLU A 1 75 ? 17.366 -10.090 -7.114 1.00 92.88 75 GLU A CA 1
ATOM 581 C C . GLU A 1 75 ? 17.489 -9.256 -5.834 1.00 92.88 75 GLU A C 1
ATOM 583 O O . GLU A 1 75 ? 18.213 -9.641 -4.915 1.00 92.88 75 GLU A O 1
ATOM 588 N N . ASP A 1 76 ? 16.818 -8.099 -5.769 1.00 94.19 76 ASP A N 1
ATOM 589 C CA . ASP A 1 76 ? 16.922 -7.192 -4.626 1.00 94.19 76 ASP A CA 1
ATOM 590 C C . ASP A 1 76 ? 15.562 -6.741 -4.088 1.00 94.19 76 ASP A C 1
ATOM 592 O O . ASP A 1 76 ? 14.827 -5.934 -4.673 1.00 94.19 76 ASP A O 1
ATOM 596 N N . ARG A 1 77 ? 15.292 -7.167 -2.853 1.00 93.00 77 ARG A N 1
ATOM 597 C CA . ARG A 1 77 ? 14.127 -6.755 -2.071 1.00 93.00 77 ARG A CA 1
ATOM 598 C C . ARG A 1 77 ? 13.989 -5.234 -1.940 1.00 93.00 77 ARG A C 1
ATOM 600 O O . ARG A 1 77 ? 12.861 -4.741 -1.862 1.00 93.00 77 ARG A O 1
ATOM 607 N N . ALA A 1 78 ? 15.083 -4.467 -1.909 1.00 93.50 78 ALA A N 1
ATOM 608 C CA . ALA A 1 78 ? 14.991 -3.010 -1.785 1.00 93.50 78 ALA A CA 1
ATOM 609 C C . ALA A 1 78 ? 14.337 -2.358 -3.009 1.00 93.50 78 ALA A C 1
ATOM 611 O O . ALA A 1 78 ? 13.598 -1.382 -2.852 1.00 93.50 78 ALA A O 1
ATOM 612 N N . VAL A 1 79 ? 14.581 -2.893 -4.206 1.00 94.56 79 VAL A N 1
ATOM 613 C CA . VAL A 1 79 ? 13.948 -2.429 -5.446 1.00 94.56 79 VAL A CA 1
ATOM 614 C C . VAL A 1 79 ? 12.468 -2.801 -5.442 1.00 94.56 79 VAL A C 1
ATOM 616 O O . VAL A 1 79 ? 11.623 -1.943 -5.696 1.00 94.56 79 VAL A O 1
ATOM 619 N N . LEU A 1 80 ? 12.139 -4.027 -5.028 1.00 94.25 80 LEU A N 1
ATOM 620 C CA . LEU A 1 80 ? 10.756 -4.495 -4.904 1.00 94.25 80 LEU A CA 1
ATOM 621 C C . LEU A 1 80 ? 9.909 -3.623 -3.960 1.00 94.25 80 LEU A C 1
ATOM 623 O O . LEU A 1 80 ? 8.760 -3.282 -4.263 1.00 94.25 80 LEU A O 1
ATOM 627 N N . GLU A 1 81 ? 10.465 -3.236 -2.809 1.00 93.69 81 GLU A N 1
ATOM 628 C CA . GLU A 1 81 ? 9.777 -2.362 -1.852 1.00 93.69 81 GLU A CA 1
ATOM 629 C C . GLU A 1 81 ? 9.593 -0.942 -2.392 1.00 93.69 81 GLU A C 1
ATOM 631 O O . GLU A 1 81 ? 8.531 -0.350 -2.191 1.00 93.69 81 GLU A O 1
ATOM 636 N N . LYS A 1 82 ? 10.580 -0.413 -3.125 1.00 95.19 82 LYS A N 1
ATOM 637 C CA . LYS A 1 82 ? 10.473 0.892 -3.792 1.00 95.19 82 LYS A CA 1
ATOM 638 C C . LYS A 1 82 ? 9.423 0.878 -4.899 1.00 95.19 82 LYS A C 1
ATOM 640 O O . LYS A 1 82 ? 8.618 1.801 -4.949 1.00 95.19 82 LYS A O 1
ATOM 645 N N . ALA A 1 83 ? 9.380 -0.167 -5.725 1.00 95.31 83 ALA A N 1
ATOM 646 C CA . ALA A 1 83 ? 8.364 -0.326 -6.765 1.00 95.31 83 ALA A CA 1
ATOM 647 C C . ALA A 1 83 ? 6.954 -0.375 -6.155 1.00 95.31 83 ALA A C 1
ATOM 649 O O . ALA A 1 83 ? 6.056 0.361 -6.566 1.00 95.31 83 ALA A O 1
ATOM 650 N N . SER A 1 84 ? 6.784 -1.158 -5.085 1.00 95.00 84 SER A N 1
ATOM 651 C CA . SER A 1 84 ? 5.519 -1.232 -4.343 1.00 95.00 84 SER A CA 1
ATOM 652 C C . SER A 1 84 ? 5.123 0.122 -3.740 1.00 95.00 84 SER A C 1
ATOM 654 O O . SER A 1 84 ? 3.962 0.520 -3.814 1.00 95.00 84 SER A O 1
ATOM 656 N N . ALA A 1 85 ? 6.075 0.849 -3.147 1.00 95.88 85 ALA A N 1
ATOM 657 C CA . ALA A 1 85 ? 5.833 2.168 -2.569 1.00 95.88 85 ALA A CA 1
ATOM 658 C C . ALA A 1 85 ? 5.484 3.220 -3.635 1.00 95.88 85 ALA A C 1
ATOM 660 O O . ALA A 1 85 ? 4.569 4.012 -3.414 1.00 95.88 85 ALA A O 1
ATOM 661 N N . ALA A 1 86 ? 6.163 3.195 -4.786 1.00 96.94 86 ALA A N 1
ATOM 662 C CA . ALA A 1 86 ? 5.906 4.078 -5.921 1.00 96.94 86 ALA A CA 1
ATOM 663 C C . ALA A 1 86 ? 4.508 3.855 -6.515 1.00 96.94 86 ALA A C 1
ATOM 665 O O . ALA A 1 86 ? 3.790 4.810 -6.799 1.00 96.94 86 ALA A O 1
ATOM 666 N N . PHE A 1 87 ? 4.073 2.599 -6.623 1.00 96.31 87 PHE A N 1
ATOM 667 C CA . PHE A 1 87 ? 2.709 2.287 -7.039 1.00 96.31 87 PHE A CA 1
ATOM 668 C C . PHE A 1 87 ? 1.671 2.849 -6.059 1.00 96.31 87 PHE A C 1
ATOM 670 O O . PHE A 1 87 ? 0.707 3.498 -6.463 1.00 96.31 87 PHE A O 1
ATOM 677 N N . VAL A 1 88 ? 1.869 2.647 -4.752 1.00 95.75 88 VAL A N 1
ATOM 678 C CA . VAL A 1 88 ? 0.933 3.151 -3.735 1.00 95.75 88 VAL A CA 1
ATOM 679 C C . VAL A 1 88 ? 0.892 4.680 -3.715 1.00 95.75 88 VAL A C 1
ATOM 681 O O . VAL A 1 88 ? -0.193 5.249 -3.582 1.00 95.75 88 VAL A O 1
ATOM 684 N N . SER A 1 89 ? 2.038 5.354 -3.849 1.00 96.38 89 SER A N 1
ATOM 685 C CA . SER A 1 89 ? 2.078 6.817 -3.911 1.00 96.38 89 SER A CA 1
ATOM 686 C C . SER A 1 89 ? 1.388 7.343 -5.168 1.00 96.38 89 SER A C 1
ATOM 688 O O . SER A 1 89 ? 0.601 8.280 -5.058 1.00 96.38 89 SER A O 1
ATOM 690 N N . PHE A 1 90 ? 1.587 6.699 -6.322 1.00 96.19 90 PHE A N 1
ATOM 691 C CA . PHE A 1 90 ? 0.898 7.053 -7.560 1.00 96.19 90 PHE A CA 1
ATOM 692 C C . PHE A 1 90 ? -0.619 6.907 -7.424 1.00 96.19 90 PHE A C 1
ATOM 694 O O . PHE A 1 90 ? -1.353 7.842 -7.727 1.00 96.19 90 PHE A O 1
ATOM 701 N N . VAL A 1 91 ? -1.107 5.767 -6.923 1.00 95.06 91 VAL A N 1
ATOM 702 C CA . VAL A 1 91 ? -2.552 5.521 -6.769 1.00 95.06 91 VAL A CA 1
ATOM 703 C C . VAL A 1 91 ? -3.191 6.538 -5.820 1.00 95.06 91 VAL A C 1
ATOM 705 O O . VAL A 1 91 ? -4.295 7.017 -6.081 1.00 95.06 91 VAL A O 1
ATOM 708 N N . ARG A 1 92 ? -2.500 6.902 -4.734 1.00 94.56 92 ARG A N 1
ATOM 709 C CA . ARG A 1 92 ? -2.968 7.947 -3.811 1.00 94.56 92 ARG A CA 1
ATOM 710 C C . ARG A 1 92 ? -2.990 9.319 -4.466 1.00 94.56 92 ARG A C 1
ATOM 712 O O . ARG A 1 92 ? -4.022 9.979 -4.418 1.00 94.56 92 ARG A O 1
ATOM 719 N N . ALA A 1 93 ? -1.909 9.706 -5.139 1.00 94.56 93 ALA A N 1
ATOM 720 C CA . ALA A 1 93 ? -1.832 10.975 -5.856 1.00 94.56 93 ALA A CA 1
ATOM 721 C C . ALA A 1 93 ? -2.921 11.078 -6.937 1.00 94.56 93 ALA A C 1
ATOM 723 O O . ALA A 1 93 ? -3.609 12.091 -7.026 1.00 94.56 93 ALA A O 1
ATOM 724 N N . TYR A 1 94 ? -3.153 10.002 -7.694 1.00 94.06 94 TYR A N 1
ATOM 725 C CA . TYR A 1 94 ? -4.218 9.935 -8.695 1.00 94.06 94 TYR A CA 1
ATOM 726 C C . TYR A 1 94 ? -5.611 10.008 -8.062 1.00 94.06 94 TYR A C 1
ATOM 728 O O . TYR A 1 94 ? -6.554 10.472 -8.685 1.00 94.06 94 TYR A O 1
ATOM 736 N N . LYS A 1 95 ? -5.790 9.586 -6.812 1.00 92.69 95 LYS A N 1
ATOM 737 C CA . LYS A 1 95 ? -7.074 9.741 -6.122 1.00 92.69 95 LYS A CA 1
ATOM 738 C C . LYS A 1 95 ? -7.286 11.153 -5.565 1.00 92.69 95 LYS A C 1
ATOM 740 O O . LYS A 1 95 ? -8.417 11.622 -5.541 1.00 92.69 95 LYS A O 1
ATOM 745 N N . GLU A 1 96 ? -6.224 11.798 -5.095 1.00 93.25 96 GLU A N 1
ATOM 746 C CA . GLU A 1 96 ? -6.271 13.098 -4.407 1.00 93.25 96 GLU A CA 1
ATOM 747 C C . GLU A 1 96 ? -6.168 14.304 -5.352 1.00 93.25 96 GLU A C 1
ATOM 749 O O . GLU A 1 96 ? -6.361 15.444 -4.927 1.00 93.25 96 GLU A O 1
ATOM 754 N N . HIS A 1 97 ? -5.864 14.080 -6.630 1.00 94.25 97 HIS A N 1
ATOM 755 C CA . HIS A 1 97 ? -5.752 15.155 -7.609 1.00 94.25 97 HIS A CA 1
ATOM 756 C C . HIS A 1 97 ? -7.083 15.919 -7.811 1.00 94.25 97 HIS A C 1
ATOM 758 O O . HIS A 1 97 ? -8.179 15.377 -7.675 1.00 94.25 97 HIS A O 1
ATOM 764 N N . GLN A 1 98 ? -6.985 17.199 -8.185 1.00 93.06 98 GLN A N 1
ATOM 765 C CA . GLN A 1 98 ? -8.140 18.109 -8.282 1.00 93.06 98 GLN A CA 1
ATOM 766 C C . GLN A 1 98 ? -9.013 17.897 -9.534 1.00 93.06 98 GLN A C 1
ATOM 768 O O . GLN A 1 98 ? -10.135 18.389 -9.600 1.00 93.06 98 GLN A O 1
ATOM 773 N N . LEU A 1 99 ? -8.521 17.173 -10.543 1.00 91.44 99 LEU A N 1
ATOM 774 C CA . LEU A 1 99 ? -9.175 17.023 -11.851 1.00 91.44 99 LEU A CA 1
ATOM 775 C C . LEU A 1 99 ? -10.040 15.757 -11.944 1.00 91.44 99 LEU A C 1
ATOM 777 O O . LEU A 1 99 ? -10.101 15.128 -12.999 1.00 91.44 99 LEU A O 1
ATOM 781 N N . ALA A 1 100 ? -10.743 15.401 -10.865 1.00 90.44 100 ALA A N 1
ATOM 782 C CA . ALA A 1 100 ? -11.517 14.159 -10.777 1.00 90.44 100 ALA A CA 1
ATOM 783 C C . ALA A 1 100 ? -12.579 13.993 -11.885 1.00 90.44 100 ALA A C 1
ATOM 785 O O . ALA A 1 100 ? -12.991 12.872 -12.174 1.00 90.44 100 ALA A O 1
ATOM 786 N N . TYR A 1 101 ? -13.011 15.096 -12.511 1.00 91.62 101 TYR A N 1
ATOM 787 C CA . TYR A 1 101 ? -13.920 15.079 -13.659 1.00 91.62 101 TYR A CA 1
ATOM 788 C C . TYR A 1 101 ? -13.247 14.603 -14.958 1.00 91.62 101 TYR A C 1
ATOM 790 O O . TYR A 1 101 ? -13.852 13.862 -15.723 1.00 91.62 101 TYR A O 1
ATOM 798 N N . ILE A 1 102 ? -12.001 15.020 -15.206 1.00 93.75 102 ILE A N 1
ATOM 799 C CA . ILE A 1 102 ? -11.255 14.682 -16.431 1.00 93.75 102 ILE A CA 1
ATOM 800 C C . ILE A 1 102 ? -10.556 13.328 -16.275 1.00 93.75 102 ILE A C 1
ATOM 802 O O . ILE A 1 102 ? -10.507 12.545 -17.220 1.00 93.75 102 ILE A O 1
ATOM 806 N N . PHE A 1 103 ? -10.050 13.034 -15.076 1.00 92.75 103 PHE A N 1
ATOM 807 C CA . PHE A 1 103 ? -9.376 11.780 -14.750 1.00 92.75 103 PHE A CA 1
ATOM 808 C C . PHE A 1 103 ? -10.155 11.027 -13.663 1.00 92.75 103 PHE A C 1
ATOM 810 O O . PHE A 1 103 ? -9.776 11.035 -12.486 1.00 92.75 103 PHE A O 1
ATOM 817 N N . PRO A 1 104 ? -11.277 10.382 -14.024 1.00 91.81 104 PRO A N 1
ATOM 818 C CA . PRO A 1 104 ? -12.047 9.626 -13.058 1.00 91.81 104 PRO A CA 1
ATOM 819 C C . PRO A 1 104 ? -11.247 8.414 -12.570 1.00 91.81 104 PRO A C 1
ATOM 821 O O . PRO A 1 104 ? -10.770 7.589 -13.345 1.00 91.81 104 PRO A O 1
ATOM 824 N N . PHE A 1 105 ? -11.155 8.248 -11.249 1.00 91.69 105 PHE A N 1
ATOM 825 C CA . PHE A 1 105 ? -10.459 7.108 -10.637 1.00 91.69 105 PHE A CA 1
ATOM 826 C C . PHE A 1 105 ? -11.051 5.754 -11.069 1.00 91.69 105 PHE A C 1
ATOM 828 O O . PHE A 1 105 ? -10.372 4.733 -11.064 1.00 91.69 105 PHE A O 1
ATOM 835 N N . GLN A 1 106 ? -12.332 5.727 -11.443 1.00 90.38 106 GLN A N 1
ATOM 836 C CA . GLN A 1 106 ? -13.035 4.539 -11.914 1.00 90.38 106 GLN A CA 1
ATOM 837 C C . GLN A 1 106 ? -12.550 4.048 -13.278 1.00 90.38 106 GLN A C 1
ATOM 839 O O . GLN A 1 106 ? -12.606 2.844 -13.504 1.00 90.38 106 GLN A O 1
ATOM 844 N N . SER A 1 107 ? -12.089 4.941 -14.158 1.00 90.75 107 SER A N 1
ATOM 845 C CA . SER A 1 107 ? -11.588 4.559 -15.482 1.00 90.75 107 SER A CA 1
ATOM 846 C C . SER A 1 107 ? -10.105 4.191 -15.471 1.00 90.75 107 SER A C 1
ATOM 848 O O . SER A 1 107 ? -9.567 3.800 -16.503 1.00 90.75 107 SER A O 1
ATOM 850 N N . LEU A 1 108 ? -9.418 4.340 -14.334 1.00 91.19 108 LEU A N 1
ATOM 851 C CA . LEU A 1 108 ? -8.008 3.998 -14.223 1.00 91.19 108 LEU A CA 1
ATOM 852 C C . LEU A 1 108 ? -7.832 2.474 -14.196 1.00 91.19 108 LEU A C 1
ATOM 854 O O . LEU A 1 108 ? -8.245 1.800 -13.250 1.00 91.19 108 LEU A O 1
ATOM 858 N N . SER A 1 109 ? -7.149 1.932 -15.204 1.00 92.31 109 SER A N 1
ATOM 859 C CA . SER A 1 109 ? -6.811 0.510 -15.277 1.00 92.31 109 SER A CA 1
ATOM 860 C C . SER A 1 109 ? -5.675 0.158 -14.309 1.00 92.31 109 SER A C 1
ATOM 862 O O . SER A 1 109 ? -4.490 0.300 -14.623 1.00 92.31 109 SER A O 1
ATOM 864 N N . ILE A 1 110 ? -6.039 -0.330 -13.123 1.00 93.12 110 ILE A N 1
ATOM 865 C CA . ILE A 1 110 ? -5.085 -0.668 -12.057 1.00 93.12 110 ILE A CA 1
ATOM 866 C C . ILE A 1 110 ? -4.130 -1.796 -12.486 1.00 93.12 110 ILE A C 1
ATOM 868 O O . ILE A 1 110 ? -2.970 -1.785 -12.081 1.00 93.12 110 ILE A O 1
ATOM 872 N N . GLY A 1 111 ? -4.577 -2.748 -13.313 1.00 93.00 111 GLY A N 1
ATOM 873 C CA . GLY A 1 111 ? -3.740 -3.879 -13.726 1.00 93.00 111 GLY A CA 1
ATOM 874 C C . GLY A 1 111 ? -2.609 -3.509 -14.687 1.00 93.00 111 GLY A C 1
ATOM 875 O O . GLY A 1 111 ? -1.455 -3.858 -14.436 1.00 93.00 111 GLY A O 1
ATOM 876 N N . HIS A 1 112 ? -2.894 -2.710 -15.720 1.00 92.38 112 HIS A N 1
ATOM 877 C CA . HIS A 1 112 ? -1.846 -2.181 -16.604 1.00 92.38 112 HIS A CA 1
ATOM 878 C C . HIS A 1 112 ? -0.866 -1.287 -15.845 1.00 92.38 112 HIS A C 1
ATOM 880 O O . HIS A 1 112 ? 0.341 -1.387 -16.043 1.00 92.38 112 HIS A O 1
ATOM 886 N N . LEU A 1 113 ? -1.371 -0.479 -14.910 1.00 93.69 113 LEU A N 1
ATOM 887 C CA . LEU A 1 113 ? -0.527 0.330 -14.039 1.00 93.69 113 LEU A CA 1
ATOM 888 C C . LEU A 1 113 ? 0.384 -0.542 -13.159 1.00 93.69 113 LEU A C 1
ATOM 890 O O . LEU A 1 113 ? 1.569 -0.267 -13.014 1.00 93.69 113 LEU A O 1
ATOM 894 N N . ALA A 1 114 ? -0.141 -1.618 -12.573 1.00 94.12 114 ALA A N 1
ATOM 895 C CA . ALA A 1 114 ? 0.669 -2.550 -11.793 1.00 94.12 114 ALA A CA 1
ATOM 896 C C . ALA A 1 114 ? 1.755 -3.225 -12.653 1.00 94.12 114 ALA A C 1
ATOM 898 O O . ALA A 1 114 ? 2.882 -3.403 -12.187 1.00 94.12 114 ALA A O 1
ATOM 899 N N . SER A 1 115 ? 1.436 -3.522 -13.916 1.00 92.62 115 SER A N 1
ATOM 900 C CA . SER A 1 115 ? 2.376 -4.073 -14.898 1.00 92.62 115 SER A CA 1
ATOM 901 C C . SER A 1 115 ? 3.476 -3.072 -15.269 1.00 92.62 115 SER A C 1
ATOM 903 O O . SER A 1 115 ? 4.640 -3.455 -15.327 1.00 92.62 115 SER A O 1
ATOM 905 N N . SER A 1 116 ? 3.159 -1.777 -15.417 1.00 92.25 116 SER A N 1
ATOM 906 C CA . SER A 1 116 ? 4.163 -0.741 -15.721 1.00 92.25 116 SER A CA 1
ATOM 907 C C . SER A 1 116 ? 5.162 -0.497 -14.584 1.00 92.25 116 SER A C 1
ATOM 909 O O . SER A 1 116 ? 6.275 -0.047 -14.829 1.00 92.25 116 SER A O 1
ATOM 911 N N . PHE A 1 117 ? 4.783 -0.800 -13.338 1.00 93.69 117 PHE A N 1
ATOM 912 C CA . PHE A 1 117 ? 5.698 -0.792 -12.188 1.00 93.69 117 PHE A CA 1
ATOM 913 C C . PHE A 1 117 ? 6.419 -2.139 -11.978 1.00 93.69 117 PHE A C 1
ATOM 915 O O . PHE A 1 117 ? 7.095 -2.305 -10.962 1.00 93.69 117 PHE A O 1
ATOM 922 N N . ALA A 1 118 ? 6.258 -3.097 -12.902 1.00 93.69 118 ALA A N 1
ATOM 923 C CA . ALA A 1 118 ? 6.813 -4.451 -12.844 1.00 93.69 118 ALA A CA 1
ATOM 924 C C . ALA A 1 118 ? 6.494 -5.197 -11.532 1.00 93.69 118 ALA A C 1
ATOM 926 O O . ALA A 1 118 ? 7.289 -6.000 -11.047 1.00 93.69 118 ALA A O 1
ATOM 927 N N . LEU A 1 119 ? 5.334 -4.936 -10.918 1.00 93.69 119 LEU A N 1
ATOM 928 C CA . LEU A 1 119 ? 5.004 -5.528 -9.623 1.00 93.69 119 LEU A CA 1
ATOM 929 C C . LEU A 1 119 ? 4.835 -7.047 -9.733 1.00 93.69 119 LEU A C 1
ATOM 931 O O . LEU A 1 119 ? 4.140 -7.539 -10.612 1.00 93.69 119 LEU A O 1
ATOM 935 N N . LEU A 1 120 ? 5.394 -7.777 -8.766 1.00 93.00 120 LEU A N 1
ATOM 936 C CA . LEU A 1 120 ? 5.154 -9.216 -8.591 1.00 93.00 120 LEU A CA 1
ATOM 937 C C . LEU A 1 120 ? 3.739 -9.479 -8.050 1.00 93.00 120 LEU A C 1
ATOM 939 O O . LEU A 1 120 ? 2.990 -10.340 -8.515 1.00 93.00 120 LEU A O 1
ATOM 943 N N . ARG A 1 121 ? 3.341 -8.678 -7.054 1.00 92.31 121 ARG A N 1
ATOM 944 C CA . ARG A 1 121 ? 2.035 -8.761 -6.399 1.00 92.31 121 ARG A CA 1
ATOM 945 C C . ARG A 1 121 ? 1.518 -7.376 -6.048 1.00 92.31 121 ARG A C 1
ATOM 947 O O . ARG A 1 121 ? 2.263 -6.536 -5.550 1.00 92.31 121 ARG A O 1
ATOM 954 N N . ILE A 1 122 ? 0.221 -7.162 -6.253 1.00 92.19 122 ILE A N 1
ATOM 955 C CA . ILE A 1 122 ? -0.418 -5.867 -6.000 1.00 92.19 122 ILE A CA 1
ATOM 956 C C . ILE A 1 122 ? -0.527 -5.609 -4.484 1.00 92.19 122 ILE A C 1
ATOM 958 O O . ILE A 1 122 ? -1.146 -6.406 -3.767 1.00 92.19 122 ILE A O 1
ATOM 962 N N . PRO A 1 123 ? 0.025 -4.490 -3.971 1.00 92.38 123 PRO A N 1
ATOM 963 C CA . PRO A 1 123 ? -0.135 -4.088 -2.578 1.00 92.38 123 PRO A CA 1
ATOM 964 C C . PRO A 1 123 ? -1.600 -3.803 -2.240 1.00 92.38 123 PRO A C 1
ATOM 966 O O . PRO A 1 123 ? -2.251 -2.998 -2.898 1.00 92.38 123 PRO A O 1
ATOM 969 N N . ARG A 1 124 ? -2.128 -4.408 -1.172 1.00 90.56 124 ARG A N 1
ATOM 970 C CA . ARG A 1 124 ? -3.517 -4.188 -0.734 1.00 90.56 124 ARG A CA 1
ATOM 971 C C . ARG A 1 124 ? -3.661 -2.825 -0.051 1.00 90.56 124 ARG A C 1
ATOM 973 O O . ARG A 1 124 ? -3.332 -2.693 1.127 1.00 90.56 124 ARG A O 1
ATOM 980 N N . VAL A 1 125 ? -4.184 -1.832 -0.769 1.00 91.31 125 VAL A N 1
ATOM 981 C CA . VAL A 1 125 ? -4.447 -0.479 -0.244 1.00 91.31 125 VAL A CA 1
ATOM 982 C C . VAL A 1 125 ? -5.936 -0.124 -0.266 1.00 91.31 125 VAL A C 1
ATOM 984 O O . VAL A 1 125 ? -6.724 -0.766 -0.958 1.00 91.31 125 VAL A O 1
ATOM 987 N N . LYS A 1 126 ? -6.352 0.869 0.532 1.00 89.00 126 LYS A N 1
ATOM 988 C CA . LYS A 1 126 ? -7.774 1.216 0.745 1.00 89.00 126 LYS A CA 1
ATOM 989 C C . LYS A 1 126 ? -8.460 1.708 -0.532 1.00 89.00 126 LYS A C 1
ATOM 991 O O . LYS A 1 126 ? -9.673 1.628 -0.651 1.00 89.00 126 LYS A O 1
ATOM 996 N N . GLU A 1 127 ? -7.680 2.248 -1.456 1.00 89.38 127 GLU A N 1
ATOM 997 C CA . GLU A 1 127 ? -8.110 2.862 -2.705 1.00 89.38 127 GLU A CA 1
ATOM 998 C C . GLU A 1 127 ? -8.487 1.816 -3.761 1.00 89.38 127 GLU A C 1
ATOM 1000 O O . GLU A 1 127 ? -9.398 2.047 -4.555 1.00 89.38 127 GLU A O 1
ATOM 1005 N N . ILE A 1 128 ? -7.823 0.658 -3.729 1.00 88.75 128 ILE A N 1
ATOM 1006 C CA . ILE A 1 128 ? -8.048 -0.453 -4.664 1.00 88.75 128 ILE A CA 1
ATOM 1007 C C . ILE A 1 128 ? -8.908 -1.571 -4.058 1.00 88.75 128 ILE A C 1
ATOM 1009 O O . ILE A 1 128 ? -9.347 -2.476 -4.764 1.00 88.75 128 ILE A O 1
ATOM 1013 N N . LEU A 1 129 ? -9.128 -1.548 -2.740 1.00 86.50 129 LEU A N 1
ATOM 1014 C CA . LEU A 1 129 ? -9.844 -2.606 -2.039 1.00 86.50 129 LEU A CA 1
ATOM 1015 C C . LEU A 1 129 ? -11.317 -2.638 -2.476 1.00 86.50 129 LEU A C 1
ATOM 1017 O O . LEU A 1 129 ? -12.033 -1.653 -2.319 1.00 86.50 129 LEU A O 1
ATOM 1021 N N . GLY A 1 130 ? -11.764 -3.783 -2.996 1.00 82.56 130 GLY A N 1
ATOM 1022 C CA . GLY A 1 130 ? -13.137 -3.977 -3.475 1.00 82.56 130 GLY A CA 1
ATOM 1023 C C . GLY A 1 130 ? -13.350 -3.676 -4.962 1.00 82.56 130 GLY A C 1
ATOM 1024 O O . GLY A 1 130 ? -14.480 -3.779 -5.427 1.00 82.56 130 GLY A O 1
ATOM 1025 N N . ARG A 1 131 ? -12.295 -3.330 -5.711 1.00 85.69 131 ARG A N 1
ATOM 1026 C CA . ARG A 1 131 ? -12.344 -3.222 -7.177 1.00 85.69 131 ARG A CA 1
ATOM 1027 C C . ARG A 1 131 ? -11.912 -4.530 -7.833 1.00 85.69 131 ARG A C 1
ATOM 1029 O O . ARG A 1 131 ? -11.026 -5.212 -7.317 1.00 85.69 131 ARG A O 1
ATOM 1036 N N . THR A 1 132 ? -12.520 -4.849 -8.972 1.00 84.94 132 THR A N 1
ATOM 1037 C CA . THR A 1 132 ? -12.012 -5.879 -9.881 1.00 84.94 132 THR A CA 1
ATOM 1038 C C . THR A 1 132 ? -10.739 -5.351 -10.532 1.00 84.94 132 THR A C 1
ATOM 1040 O O . THR A 1 132 ? -10.668 -4.187 -10.929 1.00 84.94 132 THR A O 1
ATOM 1043 N N . ILE A 1 133 ? -9.692 -6.171 -10.537 1.00 88.25 133 ILE A N 1
ATOM 1044 C CA . ILE A 1 133 ? -8.416 -5.826 -11.155 1.00 88.25 133 ILE A CA 1
ATOM 1045 C C . ILE A 1 133 ? -8.268 -6.737 -12.361 1.00 88.25 133 ILE A C 1
ATOM 1047 O O . ILE A 1 133 ? -7.967 -7.919 -12.208 1.00 88.25 133 ILE A O 1
ATOM 1051 N N . ASP A 1 134 ? -8.480 -6.160 -13.534 1.00 87.81 134 ASP A N 1
ATOM 1052 C CA . ASP A 1 134 ? -8.342 -6.845 -14.813 1.00 87.81 134 ASP A CA 1
ATOM 1053 C C . ASP A 1 134 ? -6.935 -6.599 -15.379 1.00 87.81 134 ASP A C 1
ATOM 1055 O O . ASP A 1 134 ? -6.275 -5.622 -15.011 1.00 87.81 134 ASP A O 1
ATOM 1059 N N . ASN A 1 135 ? -6.472 -7.465 -16.283 1.00 86.62 135 ASN A N 1
ATOM 1060 C CA . ASN A 1 135 ? -5.208 -7.311 -17.022 1.00 86.62 135 ASN A CA 1
ATOM 1061 C C . ASN A 1 135 ? -3.946 -7.229 -16.140 1.00 86.62 135 ASN A C 1
ATOM 1063 O O . ASN A 1 135 ? -3.032 -6.449 -16.410 1.00 86.62 135 ASN A O 1
ATOM 1067 N N . PHE A 1 136 ? -3.889 -8.032 -15.075 1.00 90.44 136 PHE A N 1
ATOM 1068 C CA . PHE A 1 136 ? -2.672 -8.229 -14.290 1.00 90.44 136 PHE A CA 1
ATOM 1069 C C . PHE A 1 136 ? -2.482 -9.701 -13.941 1.00 90.44 136 PHE A C 1
ATOM 1071 O O . PHE A 1 136 ? -3.357 -10.322 -13.337 1.00 90.44 136 PHE A O 1
ATOM 1078 N N . VAL A 1 137 ? -1.310 -10.233 -14.276 1.00 88.62 137 VAL A N 1
ATOM 1079 C CA . VAL A 1 137 ? -0.913 -11.601 -13.941 1.00 88.62 137 VAL A CA 1
ATOM 1080 C C . VAL A 1 137 ? -0.023 -11.547 -12.705 1.00 88.62 137 VAL A C 1
ATOM 1082 O O . VAL A 1 137 ? 1.050 -10.952 -12.727 1.00 88.62 137 VAL A O 1
ATOM 1085 N N . GLN A 1 138 ? -0.493 -12.136 -11.604 1.00 88.62 138 GLN A N 1
ATOM 1086 C CA . GLN A 1 138 ? 0.306 -12.267 -10.385 1.00 88.62 138 GLN A CA 1
ATOM 1087 C C . GLN A 1 138 ? 1.398 -13.311 -10.604 1.00 88.62 138 GLN A C 1
ATOM 1089 O O . GLN A 1 138 ? 1.108 -14.399 -11.089 1.00 88.62 138 GLN A O 1
ATOM 1094 N N . SER A 1 139 ? 2.633 -12.992 -10.218 1.00 86.44 139 SER A N 1
ATOM 1095 C CA . SER A 1 139 ? 3.715 -13.975 -10.217 1.00 86.44 139 SER A CA 1
ATOM 1096 C C . SER A 1 139 ? 3.530 -14.984 -9.081 1.00 86.44 139 SER A C 1
ATOM 1098 O O . SER A 1 139 ? 3.112 -14.597 -7.986 1.00 86.44 139 SER A O 1
ATOM 1100 N N . ASP A 1 140 ? 3.958 -16.227 -9.293 1.00 86.00 140 ASP A N 1
ATOM 1101 C CA . ASP A 1 140 ? 3.920 -17.289 -8.274 1.00 86.00 140 ASP A CA 1
ATOM 1102 C C . ASP A 1 140 ? 4.902 -17.061 -7.110 1.00 86.00 140 ASP A C 1
ATOM 1104 O O . ASP A 1 140 ? 4.791 -17.675 -6.050 1.00 86.00 140 ASP A O 1
ATOM 1108 N N . VAL A 1 141 ? 5.878 -16.165 -7.288 1.00 87.38 141 VAL A N 1
ATOM 1109 C CA . VAL A 1 141 ? 6.909 -15.881 -6.286 1.00 87.38 141 VAL A CA 1
ATOM 1110 C C . VAL A 1 141 ? 6.350 -15.012 -5.164 1.00 87.38 141 VAL A C 1
ATOM 1112 O O . VAL A 1 141 ? 5.934 -13.868 -5.371 1.00 87.38 141 VAL A O 1
ATOM 1115 N N . ASP A 1 142 ? 6.421 -15.531 -3.939 1.00 87.06 142 ASP A N 1
ATOM 1116 C CA . ASP A 1 142 ? 6.039 -14.774 -2.756 1.00 87.06 142 ASP A CA 1
ATOM 1117 C C . ASP A 1 142 ? 7.029 -13.631 -2.488 1.00 87.06 142 ASP A C 1
ATOM 1119 O O . ASP A 1 142 ? 8.217 -13.871 -2.237 1.00 87.06 142 ASP A O 1
ATOM 1123 N N . PRO A 1 143 ? 6.564 -12.368 -2.424 1.00 86.75 143 PRO A N 1
ATOM 1124 C CA . PRO A 1 143 ? 7.457 -11.231 -2.251 1.00 86.75 143 PRO A CA 1
ATOM 1125 C C . PRO A 1 143 ? 8.219 -11.314 -0.921 1.00 86.75 143 PRO A C 1
ATOM 1127 O O . PRO A 1 143 ? 9.364 -10.875 -0.835 1.00 86.75 143 PRO A O 1
ATOM 1130 N N . SER A 1 144 ? 7.621 -11.886 0.130 1.00 86.50 144 SER A N 1
ATOM 1131 C CA . SER A 1 144 ? 8.257 -12.019 1.447 1.00 86.50 144 SER A CA 1
ATOM 1132 C C . SER A 1 144 ? 9.497 -12.909 1.465 1.00 86.50 144 SER A C 1
ATOM 1134 O O . SER A 1 144 ? 10.304 -12.757 2.379 1.00 86.50 144 SER A O 1
ATOM 1136 N N . THR A 1 145 ? 9.649 -13.805 0.494 1.00 89.44 145 THR A N 1
ATOM 1137 C CA . THR A 1 145 ? 10.757 -14.769 0.436 1.00 89.44 145 THR A CA 1
ATOM 1138 C C . THR A 1 145 ? 12.044 -14.135 -0.101 1.00 89.44 145 THR A C 1
ATOM 1140 O O . THR A 1 145 ? 13.133 -14.605 0.203 1.00 89.44 145 THR A O 1
ATOM 1143 N N . ILE A 1 146 ? 11.936 -13.024 -0.836 1.00 90.12 146 ILE A N 1
ATOM 1144 C CA . ILE A 1 146 ? 13.074 -12.329 -1.450 1.00 90.12 146 ILE A CA 1
ATOM 1145 C C . ILE A 1 146 ? 13.903 -11.621 -0.368 1.00 90.12 146 ILE A C 1
ATOM 1147 O O . ILE A 1 146 ? 13.351 -10.879 0.456 1.00 90.12 146 ILE A O 1
ATOM 1151 N N . ALA A 1 147 ? 15.217 -11.854 -0.360 1.00 92.44 147 ALA A N 1
ATOM 1152 C CA . ALA A 1 147 ? 16.176 -11.254 0.570 1.00 92.44 147 ALA A CA 1
ATOM 1153 C C . ALA A 1 147 ? 16.695 -9.897 0.063 1.00 92.44 147 ALA A C 1
ATOM 1155 O O . ALA A 1 147 ? 16.652 -9.603 -1.132 1.00 92.44 147 ALA A O 1
ATOM 1156 N N . PHE A 1 148 ? 17.173 -9.042 0.971 1.00 93.81 148 PHE A N 1
ATOM 1157 C CA . PHE A 1 148 ? 17.935 -7.858 0.567 1.00 93.81 148 PHE A CA 1
ATOM 1158 C C . PHE A 1 148 ? 19.311 -8.258 0.032 1.00 93.81 148 PHE A C 1
ATOM 1160 O O . PHE A 1 148 ? 19.968 -9.128 0.601 1.00 93.81 148 PHE A O 1
ATOM 1167 N N . LYS A 1 149 ? 19.777 -7.561 -1.012 1.00 93.50 149 LYS A N 1
ATOM 1168 C CA . LYS A 1 149 ? 21.145 -7.738 -1.529 1.00 93.50 149 LYS A CA 1
ATOM 1169 C C . LYS A 1 149 ? 22.215 -7.289 -0.522 1.00 93.50 149 LYS A C 1
ATOM 1171 O O . LYS A 1 149 ? 23.322 -7.815 -0.518 1.00 93.50 149 LYS A O 1
ATOM 1176 N N . ASP A 1 150 ? 21.876 -6.330 0.342 1.00 94.12 150 ASP A N 1
ATOM 1177 C CA . ASP A 1 150 ? 22.737 -5.856 1.429 1.00 94.12 150 ASP A CA 1
ATOM 1178 C C . ASP A 1 150 ? 22.572 -6.728 2.698 1.00 94.12 150 ASP A C 1
ATOM 1180 O O . ASP A 1 150 ? 21.482 -6.740 3.292 1.00 94.12 150 ASP A O 1
ATOM 1184 N N . PRO A 1 151 ? 23.637 -7.414 3.163 1.00 92.38 151 PRO A N 1
ATOM 1185 C CA . PRO A 1 151 ? 23.577 -8.298 4.326 1.00 92.38 151 PRO A CA 1
ATOM 1186 C C . PRO A 1 151 ? 23.250 -7.567 5.634 1.00 92.38 151 PRO A C 1
ATOM 1188 O O . PRO A 1 151 ? 22.586 -8.138 6.501 1.00 92.38 151 PRO A O 1
ATOM 1191 N N . HIS A 1 152 ? 23.657 -6.303 5.797 1.00 93.44 152 HIS A N 1
ATOM 1192 C CA . HIS A 1 152 ? 23.371 -5.550 7.021 1.00 93.44 152 HIS A CA 1
ATOM 1193 C C . HIS A 1 152 ? 21.875 -5.228 7.130 1.00 93.44 152 HIS A C 1
ATOM 1195 O O . HIS A 1 152 ? 21.259 -5.345 8.194 1.00 93.44 152 HIS A O 1
ATOM 1201 N N . ARG A 1 153 ? 21.260 -4.874 5.999 1.00 92.38 153 ARG A N 1
ATOM 1202 C CA . ARG A 1 153 ? 19.823 -4.609 5.912 1.00 92.38 153 ARG A CA 1
ATOM 1203 C C . ARG A 1 153 ? 18.991 -5.879 6.093 1.00 92.38 153 ARG A C 1
ATOM 1205 O O . ARG A 1 153 ? 17.944 -5.824 6.742 1.00 92.38 153 ARG A O 1
ATOM 1212 N N . GLU A 1 154 ? 19.457 -7.017 5.582 1.00 92.44 154 GLU A N 1
ATOM 1213 C CA . GLU A 1 154 ? 18.794 -8.307 5.809 1.00 92.44 154 GLU A CA 1
ATOM 1214 C C . GLU A 1 154 ? 18.880 -8.736 7.283 1.00 92.44 154 GLU A C 1
ATOM 1216 O O . GLU A 1 154 ? 17.866 -9.134 7.857 1.00 92.44 154 GLU A O 1
ATOM 1221 N N . ALA A 1 155 ? 20.024 -8.547 7.950 1.00 92.44 155 ALA A N 1
ATOM 1222 C CA . ALA A 1 155 ? 20.152 -8.808 9.386 1.00 92.44 155 ALA A CA 1
ATOM 1223 C C . ALA A 1 155 ? 19.168 -7.959 10.217 1.00 92.44 155 ALA A C 1
ATOM 1225 O O . ALA A 1 155 ? 18.430 -8.487 11.056 1.00 92.44 155 ALA A O 1
ATOM 1226 N N . GLN A 1 156 ? 19.075 -6.654 9.928 1.00 92.81 156 GLN A N 1
ATOM 1227 C CA . GLN A 1 156 ? 18.096 -5.767 10.570 1.00 92.81 156 GLN A CA 1
ATOM 1228 C C . GLN A 1 156 ? 16.653 -6.221 10.326 1.00 92.81 156 GLN A C 1
ATOM 1230 O O . GLN A 1 156 ? 15.820 -6.203 11.237 1.00 92.81 156 GLN A O 1
ATOM 1235 N N . ARG A 1 157 ? 16.332 -6.645 9.101 1.00 91.25 157 ARG A N 1
ATOM 1236 C CA . ARG A 1 157 ? 15.003 -7.152 8.752 1.00 91.25 157 ARG A CA 1
ATOM 1237 C C . ARG A 1 157 ? 14.662 -8.410 9.545 1.00 91.25 157 ARG A C 1
ATOM 1239 O O . ARG A 1 157 ? 13.551 -8.502 10.067 1.00 91.25 157 ARG A O 1
ATOM 1246 N N . GLN A 1 158 ? 15.585 -9.361 9.646 1.00 91.94 158 GLN A N 1
ATOM 1247 C CA . GLN A 1 158 ? 15.381 -10.599 10.399 1.00 91.94 158 GLN A CA 1
ATOM 1248 C C . GLN A 1 158 ? 15.154 -10.316 11.885 1.00 91.94 158 GLN A C 1
ATOM 1250 O O . GLN A 1 158 ? 14.227 -10.871 12.480 1.00 91.94 158 GLN A O 1
ATOM 1255 N N . GLU A 1 159 ? 15.908 -9.380 12.467 1.00 94.12 159 GLU A N 1
ATOM 1256 C CA . GLU A 1 159 ? 15.692 -8.935 13.844 1.00 94.12 159 GLU A CA 1
ATOM 1257 C C . GLU A 1 159 ? 14.305 -8.294 14.021 1.00 94.12 159 GLU A C 1
ATOM 1259 O O . GLU A 1 159 ? 13.566 -8.640 14.946 1.00 94.12 159 GLU A O 1
ATOM 1264 N N . GLN A 1 160 ? 13.898 -7.403 13.110 1.00 92.81 160 GLN A N 1
ATOM 1265 C CA . GLN A 1 160 ? 12.565 -6.795 13.133 1.00 92.81 160 GLN A CA 1
ATOM 1266 C C . GLN A 1 160 ? 11.449 -7.828 12.946 1.00 92.81 160 GLN A C 1
ATOM 1268 O O . GLN A 1 160 ? 10.390 -7.714 13.566 1.00 92.81 160 GLN A O 1
ATOM 1273 N N . LEU A 1 161 ? 11.658 -8.834 12.096 1.00 91.06 161 LEU A N 1
ATOM 1274 C CA . LEU A 1 161 ? 10.695 -9.904 11.866 1.00 91.06 161 LEU A CA 1
ATOM 1275 C C . LEU A 1 161 ? 10.555 -10.785 13.109 1.00 91.06 161 LEU A C 1
ATOM 1277 O O . LEU A 1 161 ? 9.427 -11.113 13.482 1.00 91.06 161 LEU A O 1
ATOM 1281 N N . ARG A 1 162 ? 11.668 -11.104 13.782 1.00 92.44 162 ARG A N 1
ATOM 1282 C CA . ARG A 1 162 ? 11.675 -11.822 15.062 1.00 92.44 162 ARG A CA 1
ATOM 1283 C C . ARG A 1 162 ? 10.924 -11.031 16.131 1.00 92.44 162 ARG A C 1
ATOM 1285 O O . ARG A 1 162 ? 9.949 -11.545 16.670 1.00 92.44 162 ARG A O 1
ATOM 1292 N N . LYS A 1 163 ? 11.260 -9.750 16.320 1.00 93.44 163 LYS A N 1
ATOM 1293 C CA . LYS A 1 163 ? 10.555 -8.850 17.252 1.00 93.44 163 LYS A CA 1
ATOM 1294 C C . LYS A 1 163 ? 9.054 -8.771 16.956 1.00 93.44 163 LYS A C 1
ATOM 1296 O O . LYS A 1 163 ? 8.239 -8.832 17.869 1.00 93.44 163 LYS A O 1
ATOM 1301 N N . LYS A 1 164 ? 8.654 -8.685 15.679 1.00 91.38 164 LYS A N 1
ATOM 1302 C CA . LYS A 1 164 ? 7.233 -8.688 15.278 1.00 91.38 164 LYS A CA 1
ATOM 1303 C C . LYS A 1 164 ? 6.539 -10.019 15.573 1.00 91.38 164 LYS A C 1
ATOM 1305 O O . LYS A 1 164 ? 5.366 -10.006 15.938 1.00 91.38 164 LYS A O 1
ATOM 1310 N N . ARG A 1 165 ? 7.217 -11.156 15.389 1.00 90.81 165 ARG A N 1
ATOM 1311 C CA . ARG A 1 165 ? 6.674 -12.486 15.714 1.00 90.81 165 ARG A CA 1
ATOM 1312 C C . ARG A 1 165 ? 6.508 -12.658 17.221 1.00 90.81 165 ARG A C 1
ATOM 1314 O O . ARG A 1 165 ? 5.435 -13.063 17.647 1.00 90.81 165 ARG A O 1
ATOM 1321 N N . GLU A 1 166 ? 7.510 -12.277 18.005 1.00 91.62 166 GLU A N 1
ATOM 1322 C CA . GLU A 1 166 ? 7.464 -12.296 19.472 1.00 91.62 166 GLU A CA 1
ATOM 1323 C C . GLU A 1 166 ? 6.362 -11.376 20.011 1.00 91.62 166 GLU A C 1
ATOM 1325 O O . GLU A 1 166 ? 5.552 -11.805 20.828 1.00 91.62 166 GLU A O 1
ATOM 1330 N N . ALA A 1 167 ? 6.252 -10.148 19.492 1.00 89.50 167 ALA A N 1
ATOM 1331 C CA . ALA A 1 167 ? 5.189 -9.218 19.873 1.00 89.50 167 ALA A CA 1
ATOM 1332 C C . ALA A 1 167 ? 3.792 -9.775 19.556 1.00 89.50 167 ALA A C 1
ATOM 1334 O O . ALA A 1 167 ? 2.907 -9.714 20.402 1.00 89.50 167 ALA A O 1
ATOM 1335 N N . LYS A 1 168 ? 3.599 -10.377 18.373 1.00 88.75 168 LYS A N 1
ATOM 1336 C CA . LYS A 1 168 ? 2.330 -11.034 18.015 1.00 88.75 168 LYS A CA 1
ATOM 1337 C C . LYS A 1 168 ? 2.040 -12.260 18.877 1.00 88.75 168 LYS A C 1
ATOM 1339 O O . LYS A 1 168 ? 0.885 -12.484 19.221 1.00 88.75 168 LYS A O 1
ATOM 1344 N N . ALA A 1 169 ? 3.057 -13.048 19.223 1.00 86.25 169 ALA A N 1
ATOM 1345 C CA . ALA A 1 169 ? 2.903 -14.199 20.106 1.00 86.25 169 ALA A CA 1
ATOM 1346 C C . ALA A 1 169 ? 2.474 -13.748 21.509 1.00 86.25 169 ALA A C 1
ATOM 1348 O O . ALA A 1 169 ? 1.506 -14.284 22.044 1.00 86.25 169 ALA A O 1
ATOM 1349 N N . MET A 1 170 ? 3.110 -12.701 22.043 1.00 81.75 170 MET A N 1
ATOM 1350 C CA . MET A 1 170 ? 2.749 -12.067 23.314 1.00 81.75 170 MET A CA 1
ATOM 1351 C C . MET A 1 170 ? 1.347 -11.445 23.284 1.00 81.75 170 MET A C 1
ATOM 1353 O O . MET A 1 170 ? 0.600 -11.584 24.244 1.00 81.75 170 MET A O 1
ATOM 1357 N N . GLU A 1 171 ? 0.952 -10.806 22.183 1.00 78.44 171 GLU A N 1
ATOM 1358 C CA . GLU A 1 171 ? -0.407 -10.274 21.999 1.00 78.44 171 GLU A CA 1
ATOM 1359 C C . GLU A 1 171 ? -1.453 -11.394 21.868 1.00 78.44 171 GLU A C 1
ATOM 1361 O O . GLU A 1 171 ? -2.590 -11.245 22.301 1.00 78.44 171 GLU A O 1
ATOM 1366 N N . SER A 1 172 ? -1.089 -12.540 21.288 1.00 71.81 172 SER A N 1
ATOM 1367 C CA . SER A 1 172 ? -1.992 -13.690 21.170 1.00 71.81 172 SER A CA 1
ATOM 1368 C C . SER A 1 172 ? -2.133 -14.491 22.467 1.00 71.81 172 SER A C 1
ATOM 1370 O O . SER A 1 172 ? -3.202 -15.045 22.719 1.00 71.81 172 SER A O 1
ATOM 1372 N N . SER A 1 173 ? -1.081 -14.540 23.292 1.00 66.81 173 SER A N 1
ATOM 1373 C CA . SER A 1 173 ? -1.086 -15.212 24.595 1.00 66.81 173 SER A CA 1
ATOM 1374 C C . SER A 1 173 ? -1.679 -14.333 25.694 1.00 66.81 173 SER A C 1
ATOM 1376 O O . SER A 1 173 ? -2.316 -14.842 26.615 1.00 66.81 173 SER A O 1
ATOM 1378 N N . GLN A 1 174 ? -1.560 -13.009 25.573 1.00 61.97 174 GLN A N 1
ATOM 1379 C CA . GLN A 1 174 ? -2.368 -12.071 26.338 1.00 61.97 174 GLN A CA 1
ATOM 1380 C C . GLN A 1 174 ? -3.771 -12.030 25.730 1.00 61.97 174 GLN A C 1
ATOM 1382 O O . GLN A 1 174 ? -4.089 -11.194 24.891 1.00 61.97 174 GLN A O 1
ATOM 1387 N N . THR A 1 175 ? -4.643 -12.941 26.164 1.00 54.56 175 THR A N 1
ATOM 1388 C CA . THR A 1 175 ? -6.090 -12.812 25.967 1.00 54.56 175 THR A CA 1
ATOM 1389 C C . THR A 1 175 ? -6.543 -11.468 26.528 1.00 54.56 175 THR A C 1
ATOM 1391 O O . THR A 1 175 ? -6.779 -11.317 27.726 1.00 54.56 175 THR A O 1
ATOM 1394 N N . ASP A 1 176 ? -6.612 -10.465 25.657 1.00 57.31 176 ASP A N 1
ATOM 1395 C CA . ASP A 1 176 ? -7.050 -9.128 26.004 1.00 57.31 176 ASP A CA 1
ATOM 1396 C C . ASP A 1 176 ? -8.463 -9.205 26.607 1.00 57.31 176 ASP A C 1
ATOM 1398 O O . ASP A 1 176 ? -9.419 -9.522 25.885 1.00 57.31 176 ASP A O 1
ATOM 1402 N N . PRO A 1 177 ? -8.680 -8.809 27.877 1.00 58.41 177 PRO A N 1
ATOM 1403 C CA . PRO A 1 177 ? -10.020 -8.778 28.469 1.00 58.41 177 PRO A CA 1
ATOM 1404 C C . PRO A 1 177 ? -10.958 -7.803 27.730 1.00 58.41 177 PRO A C 1
ATOM 1406 O O . PRO A 1 177 ? -12.173 -7.800 27.937 1.00 58.41 177 PRO A O 1
ATOM 1409 N N . LYS A 1 178 ? -10.420 -6.955 26.842 1.00 57.75 178 LYS A N 1
ATOM 1410 C CA . LYS A 1 178 ? -11.192 -6.114 25.918 1.00 57.75 178 LYS A CA 1
ATOM 1411 C C . LYS A 1 178 ? -11.809 -6.904 24.762 1.00 57.75 178 LYS A C 1
ATOM 1413 O O . LYS A 1 178 ? -12.936 -6.584 24.390 1.00 57.75 178 LYS A O 1
ATOM 1418 N N . LYS A 1 179 ? -11.120 -7.913 24.219 1.00 58.22 179 LYS A N 1
ATOM 1419 C CA . LYS A 1 179 ? -11.599 -8.720 23.084 1.00 58.22 179 LYS A CA 1
ATOM 1420 C C . LYS A 1 179 ? -12.720 -9.668 23.515 1.00 58.22 179 LYS A C 1
ATOM 1422 O O . LYS A 1 179 ? -13.678 -9.860 22.771 1.00 58.22 179 LYS A O 1
ATOM 1427 N N . ASP A 1 180 ? -12.675 -10.149 24.754 1.00 59.47 180 ASP A N 1
ATOM 1428 C CA . ASP A 1 180 ? -13.775 -10.922 25.341 1.00 59.47 180 ASP A CA 1
ATOM 1429 C C . ASP A 1 180 ? -14.969 -10.043 25.719 1.00 59.47 180 ASP A C 1
ATOM 1431 O O . ASP A 1 180 ? -16.112 -10.433 25.495 1.00 59.47 180 ASP A O 1
ATOM 1435 N N . ARG A 1 181 ? -14.749 -8.804 26.184 1.00 62.69 181 ARG A N 1
ATOM 1436 C CA . ARG A 1 181 ? -15.853 -7.852 26.418 1.00 62.69 181 ARG A CA 1
ATOM 1437 C C . ARG A 1 181 ? -16.556 -7.428 25.130 1.00 62.69 181 ARG A C 1
ATOM 1439 O O . ARG A 1 181 ? -17.765 -7.211 25.162 1.00 62.69 181 ARG A O 1
ATOM 1446 N N . THR A 1 182 ? -15.845 -7.285 24.010 1.00 62.56 182 THR A N 1
ATOM 1447 C CA . THR A 1 182 ? -16.474 -6.957 22.719 1.00 62.56 182 THR A CA 1
ATOM 1448 C C . THR A 1 182 ? -17.194 -8.156 22.116 1.00 62.56 182 THR A C 1
ATOM 1450 O O . THR A 1 182 ? -18.310 -7.985 21.630 1.00 62.56 182 THR A O 1
ATOM 1453 N N . LYS A 1 183 ? -16.631 -9.368 22.220 1.00 67.44 183 LYS A N 1
ATOM 1454 C CA . LYS A 1 183 ? -17.318 -10.609 21.830 1.00 67.44 183 LYS A CA 1
ATOM 1455 C C . LYS A 1 183 ? -18.567 -10.860 22.677 1.00 67.44 183 LYS A C 1
ATOM 1457 O O . LYS A 1 183 ? -19.628 -11.088 22.109 1.00 67.44 183 LYS A O 1
ATOM 1462 N N . ALA A 1 184 ? -18.487 -10.716 24.001 1.00 66.69 184 ALA A N 1
ATOM 1463 C CA . ALA A 1 184 ? -19.634 -10.867 24.897 1.00 66.69 184 ALA A CA 1
ATOM 1464 C C . ALA A 1 184 ? -20.746 -9.852 24.585 1.00 66.69 184 ALA A C 1
ATOM 1466 O O . ALA A 1 184 ? -21.906 -10.232 24.469 1.00 66.69 184 ALA A O 1
ATOM 1467 N N . LYS A 1 185 ? -20.396 -8.579 24.346 1.00 71.81 185 LYS A N 1
ATOM 1468 C CA . LYS A 1 185 ? -21.368 -7.555 23.927 1.00 71.81 185 LYS A CA 1
ATOM 1469 C C . LYS A 1 185 ? -21.974 -7.825 22.548 1.00 71.81 185 LYS A C 1
ATOM 1471 O O . LYS A 1 185 ? -23.132 -7.493 22.329 1.00 71.81 185 LYS A O 1
ATOM 1476 N N . ALA A 1 186 ? -21.213 -8.387 21.610 1.00 74.25 186 ALA A N 1
ATOM 1477 C CA . ALA A 1 186 ? -21.719 -8.728 20.282 1.00 74.25 186 ALA A CA 1
ATOM 1478 C C . ALA A 1 186 ? -22.677 -9.928 20.325 1.00 74.25 186 ALA A C 1
ATOM 1480 O O . ALA A 1 186 ? -23.694 -9.908 19.638 1.00 74.25 186 ALA A O 1
ATOM 1481 N N . VAL A 1 187 ? -22.385 -10.931 21.159 1.00 76.06 187 VAL A N 1
ATOM 1482 C CA . VAL A 1 187 ? -23.267 -12.085 21.398 1.00 76.06 187 VAL A CA 1
ATOM 1483 C C . VAL A 1 187 ? -24.544 -11.648 22.114 1.00 76.06 187 VAL A C 1
ATOM 1485 O O . VAL A 1 187 ? -25.629 -12.008 21.679 1.00 76.06 187 VAL A O 1
ATOM 1488 N N . GLU A 1 188 ? -24.442 -10.795 23.135 1.00 75.06 188 GLU A N 1
ATOM 1489 C CA . GLU A 1 188 ? -25.606 -10.235 23.834 1.00 75.06 188 GLU A CA 1
ATOM 1490 C C . GLU A 1 188 ? -26.484 -9.391 22.899 1.00 75.06 188 GLU A C 1
ATOM 1492 O O . GLU A 1 188 ? -27.709 -9.484 22.936 1.00 75.06 188 GLU A O 1
ATOM 1497 N N . LYS A 1 189 ? -25.870 -8.600 22.010 1.00 76.12 189 LYS A N 1
ATOM 1498 C CA . LYS A 1 189 ? -26.607 -7.796 21.031 1.00 76.12 189 LYS A CA 1
ATOM 1499 C C . LYS A 1 189 ? -27.297 -8.668 19.976 1.00 76.12 189 LYS A C 1
ATOM 1501 O O . LYS A 1 189 ? -28.450 -8.405 19.668 1.00 76.12 189 LYS A O 1
ATOM 1506 N N . ARG A 1 190 ? -26.635 -9.723 19.485 1.00 74.31 190 ARG A N 1
ATOM 1507 C CA . ARG A 1 190 ? -27.236 -10.694 18.553 1.00 74.31 190 ARG A CA 1
ATOM 1508 C C . ARG A 1 190 ? -28.380 -11.474 19.189 1.00 74.31 190 ARG A C 1
ATOM 1510 O O . ARG A 1 190 ? -29.436 -11.534 18.586 1.00 74.31 190 ARG A O 1
ATOM 1517 N N . ALA A 1 191 ? -28.214 -11.959 20.419 1.00 73.75 191 ALA A N 1
ATOM 1518 C CA . ALA A 1 191 ? -29.280 -12.648 21.146 1.00 73.75 191 ALA A CA 1
ATOM 1519 C C . ALA A 1 191 ? -30.492 -11.731 21.385 1.00 73.75 191 ALA A C 1
ATOM 1521 O O . ALA A 1 191 ? -31.635 -12.155 21.256 1.00 73.75 191 ALA A O 1
ATOM 1522 N N . LYS A 1 192 ? -30.254 -10.446 21.680 1.00 71.06 192 LYS A N 1
ATOM 1523 C CA . LYS A 1 192 ? -31.323 -9.455 21.854 1.00 71.06 192 LYS A CA 1
ATOM 1524 C C . LYS A 1 192 ? -32.016 -9.098 20.538 1.00 71.06 192 LYS A C 1
ATOM 1526 O O . LYS A 1 192 ? -33.228 -8.911 20.535 1.00 71.06 192 LYS A O 1
ATOM 1531 N N . ASP A 1 193 ? -31.270 -8.999 19.441 1.00 68.56 193 ASP A N 1
ATOM 1532 C CA . ASP A 1 193 ? -31.828 -8.745 18.110 1.00 68.56 193 ASP A CA 1
ATOM 1533 C C . ASP A 1 193 ? -32.591 -9.976 17.580 1.00 68.56 193 ASP A C 1
ATOM 1535 O O . ASP A 1 193 ? -33.656 -9.807 16.993 1.00 68.56 193 ASP A O 1
ATOM 1539 N N . GLU A 1 194 ? -32.128 -11.198 17.862 1.00 70.25 194 GLU A N 1
ATOM 1540 C CA . GLU A 1 194 ? -32.835 -12.455 17.568 1.00 70.25 194 GLU A CA 1
ATOM 1541 C C . GLU A 1 194 ? -34.124 -12.575 18.380 1.00 70.25 194 GLU A C 1
ATOM 1543 O O . GLU A 1 194 ? -35.176 -12.788 17.792 1.00 70.25 194 GLU A O 1
ATOM 1548 N N . GLN A 1 195 ? -34.096 -12.319 19.691 1.00 62.16 195 GLN A N 1
ATOM 1549 C CA . GLN A 1 195 ? -35.294 -12.358 20.540 1.00 62.16 195 GLN A CA 1
ATOM 1550 C C . GLN A 1 195 ? -36.345 -11.321 20.103 1.00 62.16 195 GLN A C 1
ATOM 1552 O O . GLN A 1 195 ? -37.539 -11.608 20.050 1.00 62.16 195 GLN A O 1
ATOM 1557 N N . LYS A 1 196 ? -35.897 -10.128 19.697 1.00 59.69 196 LYS A N 1
ATOM 1558 C CA . LYS A 1 196 ? -36.763 -9.068 19.163 1.00 59.69 196 LYS A CA 1
ATOM 1559 C C . LYS A 1 196 ? -37.291 -9.390 17.760 1.00 59.69 196 LYS A C 1
ATOM 1561 O O . LYS A 1 196 ? -38.374 -8.935 17.397 1.00 59.69 196 LYS A O 1
ATOM 1566 N N . CYS A 1 197 ? -36.535 -10.158 16.976 1.00 56.19 197 CYS A N 1
ATOM 1567 C CA . CYS A 1 197 ? -36.958 -10.664 15.676 1.00 56.19 197 CYS A CA 1
ATOM 1568 C C . CYS A 1 197 ? -38.004 -11.774 15.851 1.00 56.19 197 CYS A C 1
ATOM 1570 O O . CYS A 1 197 ? -39.057 -11.693 15.225 1.00 56.19 197 CYS A O 1
ATOM 1572 N N . GLU A 1 198 ? -37.781 -12.722 16.767 1.00 60.31 198 GLU A N 1
ATOM 1573 C CA . GLU A 1 198 ? -38.713 -13.794 17.147 1.00 60.31 198 GLU A CA 1
ATOM 1574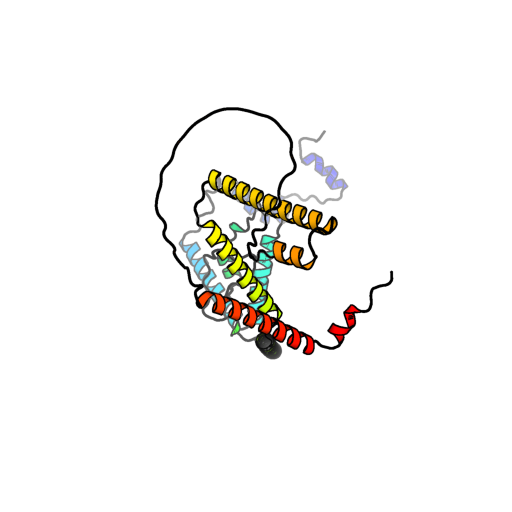 C C . GLU A 1 198 ? -40.059 -13.235 17.642 1.00 60.31 198 GLU A C 1
ATOM 1576 O O . GLU A 1 198 ? -41.110 -13.642 17.152 1.00 60.31 198 GLU A O 1
ATOM 1581 N N . GLU A 1 199 ? -40.049 -12.208 18.501 1.00 58.62 199 GLU A N 1
ATOM 1582 C CA . GLU A 1 199 ? -41.265 -11.496 18.940 1.00 58.62 199 GLU A CA 1
ATOM 1583 C C . GLU A 1 199 ? -41.979 -10.745 17.796 1.00 58.62 199 GLU A C 1
ATOM 1585 O O . GLU A 1 199 ? -43.178 -10.459 17.870 1.00 58.62 199 GLU A O 1
ATOM 1590 N N . SER A 1 200 ? -41.257 -10.421 16.718 1.00 55.28 200 SER A N 1
ATOM 1591 C CA . SER A 1 200 ? -41.775 -9.706 15.544 1.00 55.28 200 SER A CA 1
ATOM 1592 C C . SER A 1 200 ? -42.191 -10.615 14.379 1.00 55.28 200 SER A C 1
ATOM 1594 O O . SER A 1 200 ? -42.773 -10.112 13.415 1.00 55.28 200 SER A O 1
ATOM 1596 N N . LYS A 1 201 ? -41.940 -11.933 14.465 1.00 50.53 201 LYS A N 1
ATOM 1597 C CA . LYS A 1 201 ? -42.260 -12.924 13.415 1.00 50.53 201 LYS A CA 1
ATOM 1598 C C . LYS A 1 201 ? -43.753 -13.235 13.286 1.00 50.53 201 LYS A C 1
ATOM 1600 O O . LYS A 1 201 ? -44.155 -13.866 12.313 1.00 50.53 201 LYS A O 1
ATOM 1605 N N . VAL A 1 202 ? -44.603 -12.733 14.182 1.00 56.09 202 VAL A N 1
ATOM 1606 C CA . VAL A 1 202 ? -46.045 -12.687 13.912 1.00 56.09 202 VAL A CA 1
ATOM 1607 C C . VAL A 1 202 ? -46.284 -11.537 12.937 1.00 56.09 202 VAL A C 1
ATOM 1609 O O . VAL A 1 202 ? -46.177 -10.367 13.315 1.00 56.09 202 VAL A O 1
ATOM 1612 N N . TYR A 1 203 ? -46.589 -11.863 11.679 1.00 47.56 203 TYR A N 1
ATOM 1613 C CA . TYR A 1 203 ? -46.968 -10.920 10.621 1.00 47.56 203 TYR A CA 1
ATOM 1614 C C . TYR A 1 203 ? -48.262 -10.179 11.008 1.00 47.56 203 TYR A C 1
ATOM 1616 O O . TYR A 1 203 ? -49.349 -10.464 10.527 1.00 47.56 203 TYR A O 1
ATOM 1624 N N . ARG A 1 204 ? -48.159 -9.219 11.930 1.00 59.47 204 ARG A N 1
ATOM 1625 C CA . ARG A 1 204 ? -49.275 -8.365 12.331 1.00 59.47 204 ARG A CA 1
ATOM 1626 C C . ARG A 1 204 ? -49.457 -7.277 11.292 1.00 59.47 204 ARG A C 1
ATOM 1628 O O . ARG A 1 204 ? -48.515 -6.531 10.982 1.00 59.47 204 ARG A O 1
ATOM 1635 N N . THR A 1 205 ? -50.680 -7.140 10.807 1.00 67.19 205 THR A N 1
ATOM 1636 C CA . THR A 1 205 ? -51.078 -6.017 9.959 1.00 67.19 205 THR A CA 1
ATOM 1637 C C . THR A 1 205 ? -50.844 -4.684 10.690 1.00 67.19 205 THR A C 1
ATOM 1639 O O . THR A 1 205 ? -50.747 -4.612 11.922 1.00 67.19 205 THR A O 1
ATOM 1642 N N . ARG A 1 206 ? -50.735 -3.570 9.949 1.00 69.38 206 ARG A N 1
ATOM 1643 C CA . ARG A 1 206 ? -50.504 -2.229 10.534 1.00 69.38 206 ARG A CA 1
ATOM 1644 C C . ARG A 1 206 ? -51.573 -1.854 11.580 1.00 69.38 206 ARG A C 1
ATOM 1646 O O . ARG A 1 206 ? -51.255 -1.145 12.537 1.00 69.38 206 ARG A O 1
ATOM 1653 N N . GLY A 1 207 ? -52.806 -2.345 11.416 1.00 77.06 207 GLY A N 1
ATOM 1654 C CA . GLY A 1 207 ? -53.912 -2.171 12.364 1.00 77.06 207 GLY A CA 1
ATOM 1655 C C . GLY A 1 207 ? -53.716 -2.945 13.669 1.00 77.06 207 GLY A C 1
ATOM 1656 O O . GLY A 1 207 ? -53.802 -2.362 14.750 1.00 77.06 207 GLY A O 1
ATOM 1657 N N . GLU A 1 208 ? -53.344 -4.222 13.593 1.00 75.81 208 GLU A N 1
ATOM 1658 C CA . GLU A 1 208 ? -53.077 -5.057 14.774 1.00 75.81 208 GLU A CA 1
ATOM 1659 C C . GLU A 1 208 ? -51.883 -4.554 15.586 1.00 75.81 208 GLU A C 1
ATOM 1661 O O . GLU A 1 208 ? -51.927 -4.550 16.815 1.00 75.81 208 GLU A O 1
ATOM 1666 N N . LYS A 1 209 ? -50.840 -4.039 14.920 1.00 76.19 209 LYS A N 1
ATOM 1667 C CA . LYS A 1 209 ? -49.705 -3.386 15.597 1.00 76.19 209 LYS A CA 1
ATOM 1668 C C . LYS A 1 209 ? -50.150 -2.163 16.404 1.00 76.19 209 LYS A C 1
ATOM 1670 O O . LYS A 1 209 ? -49.691 -1.970 17.529 1.00 76.19 209 LYS A O 1
ATOM 1675 N N . ARG A 1 210 ? -51.068 -1.350 15.864 1.00 78.69 210 ARG A N 1
ATOM 1676 C CA . ARG A 1 210 ? -51.637 -0.195 16.581 1.00 78.69 210 ARG A CA 1
ATOM 1677 C C . ARG A 1 210 ? -52.510 -0.628 17.759 1.00 78.69 210 ARG A C 1
ATOM 1679 O O . ARG A 1 210 ? -52.367 -0.057 18.838 1.00 78.69 210 ARG A O 1
ATOM 1686 N N . ARG A 1 211 ? -53.354 -1.651 17.588 1.00 81.75 211 ARG A N 1
ATOM 1687 C CA . ARG A 1 211 ? -54.219 -2.179 18.658 1.00 81.75 211 ARG A CA 1
ATOM 1688 C C . ARG A 1 211 ? -53.407 -2.800 19.796 1.00 81.75 211 ARG A C 1
ATOM 1690 O O . ARG A 1 211 ? -53.659 -2.484 20.952 1.00 81.75 211 ARG A O 1
ATOM 1697 N N . ALA A 1 212 ? -52.387 -3.597 19.477 1.00 81.56 212 ALA A N 1
ATOM 1698 C CA . ALA A 1 212 ? -51.482 -4.180 20.467 1.00 81.56 212 ALA A CA 1
ATOM 1699 C C . ALA A 1 212 ? -50.710 -3.103 21.244 1.00 81.56 212 ALA A C 1
ATOM 1701 O O . ALA A 1 212 ? -50.603 -3.186 22.464 1.00 81.56 212 ALA A O 1
ATOM 1702 N N . LYS A 1 213 ? -50.238 -2.050 20.560 1.00 82.31 213 LYS A N 1
ATOM 1703 C CA . LYS A 1 213 ? -49.594 -0.907 21.222 1.00 82.31 213 LYS A CA 1
ATOM 1704 C C . LYS A 1 213 ? -50.554 -0.185 22.173 1.00 82.31 213 LYS A C 1
ATOM 1706 O O . LYS A 1 213 ? -50.149 0.165 23.274 1.00 82.31 213 LYS A O 1
ATOM 1711 N N . ARG A 1 214 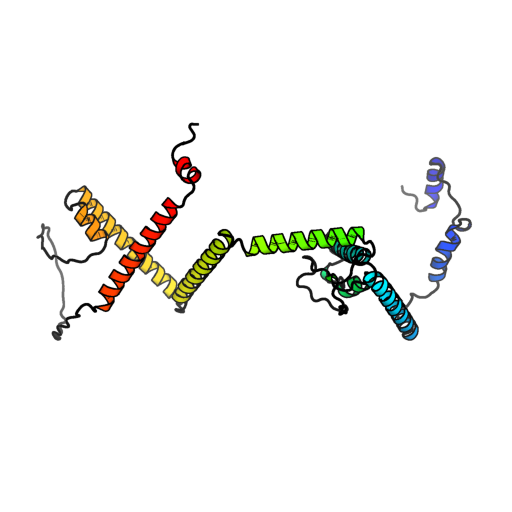? -51.813 0.019 21.767 1.00 84.12 214 ARG A N 1
ATOM 1712 C CA . ARG A 1 214 ? -52.834 0.663 22.610 1.00 84.12 214 ARG A CA 1
ATOM 1713 C C . ARG A 1 214 ? -53.188 -0.188 23.829 1.00 84.12 214 ARG A C 1
ATOM 1715 O O . ARG A 1 214 ? -53.288 0.362 24.913 1.00 84.12 214 ARG A O 1
ATOM 1722 N N . LYS A 1 215 ? -53.320 -1.508 23.657 1.00 85.81 215 LYS A N 1
ATOM 1723 C CA . LYS A 1 215 ? -53.589 -2.450 24.753 1.00 85.81 215 LYS A CA 1
ATOM 1724 C C . LYS A 1 215 ? -52.434 -2.497 25.755 1.00 85.81 215 LYS A C 1
ATOM 1726 O O . LYS A 1 215 ? -52.676 -2.443 26.948 1.00 85.81 215 LYS A O 1
ATOM 1731 N N . ARG A 1 216 ? -51.188 -2.529 25.270 1.00 82.62 216 ARG A N 1
ATOM 1732 C CA . ARG A 1 216 ? -49.998 -2.466 26.128 1.00 82.62 216 ARG A CA 1
ATOM 1733 C C . ARG A 1 216 ? -49.932 -1.154 26.909 1.00 82.62 216 ARG A C 1
ATOM 1735 O O . ARG A 1 216 ? -49.696 -1.186 28.102 1.00 82.62 216 ARG A O 1
ATOM 1742 N N . ALA A 1 217 ? -50.183 -0.028 26.242 1.00 86.50 217 ALA A N 1
ATOM 1743 C CA . ALA A 1 217 ? -50.233 1.261 26.918 1.00 86.50 217 ALA A CA 1
ATOM 1744 C C . ALA A 1 217 ? -51.343 1.291 27.980 1.00 86.50 217 ALA A C 1
ATOM 1746 O O . ALA A 1 217 ? -51.093 1.756 29.078 1.00 86.50 217 ALA A O 1
ATOM 1747 N N . ALA A 1 218 ? -52.543 0.782 27.677 1.00 88.94 218 ALA A N 1
ATOM 1748 C CA . ALA A 1 218 ? -53.644 0.715 28.638 1.00 88.94 218 ALA A CA 1
ATOM 1749 C C . ALA A 1 218 ? -53.296 -0.135 29.872 1.00 88.94 218 ALA A C 1
ATOM 1751 O O . ALA A 1 218 ? -53.493 0.341 30.980 1.00 88.94 218 ALA A O 1
ATOM 1752 N N . ALA A 1 219 ? -52.692 -1.312 29.682 1.00 86.44 219 ALA A N 1
ATOM 1753 C CA . ALA A 1 219 ? -52.216 -2.144 30.789 1.00 86.44 219 ALA A CA 1
ATOM 1754 C C . ALA A 1 219 ? -51.150 -1.422 31.635 1.00 86.44 219 ALA A C 1
ATOM 1756 O O . ALA A 1 219 ? -51.253 -1.386 32.851 1.00 86.44 219 ALA A O 1
ATOM 1757 N N .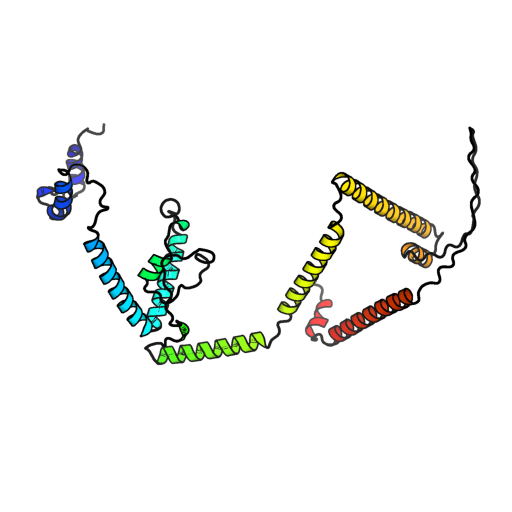 GLU A 1 220 ? -50.186 -0.745 30.994 1.00 86.62 220 GLU A N 1
ATOM 1758 C CA . GLU A 1 220 ? -49.186 0.070 31.703 1.00 86.62 220 GLU A CA 1
ATOM 1759 C C . GLU A 1 220 ? -49.842 1.212 32.517 1.00 86.62 220 GLU A C 1
ATOM 1761 O O . GLU A 1 220 ? -49.370 1.547 33.599 1.00 86.62 220 GLU A O 1
ATOM 1766 N N . TRP A 1 221 ? -50.945 1.803 32.038 1.00 86.69 221 TRP A N 1
ATOM 1767 C CA . TRP A 1 221 ? -51.708 2.807 32.796 1.00 86.69 221 TRP A CA 1
ATOM 1768 C C . TRP A 1 221 ? -52.512 2.208 33.954 1.00 86.69 221 TRP A C 1
ATOM 1770 O O . TRP A 1 221 ? -52.627 2.847 34.999 1.00 86.69 221 TRP A O 1
ATOM 1780 N N . GLU A 1 222 ? -53.077 1.016 33.774 1.00 89.62 222 GLU A N 1
ATOM 1781 C CA . GLU A 1 222 ? -53.804 0.287 34.818 1.00 89.62 222 GLU A CA 1
ATOM 1782 C C . GLU A 1 222 ? -52.863 -0.107 35.960 1.00 89.62 222 GLU A C 1
ATOM 1784 O O . GLU A 1 222 ? -53.174 0.177 37.118 1.00 89.62 222 GLU A O 1
ATOM 1789 N N . ASP A 1 223 ? -51.676 -0.628 35.637 1.00 83.75 223 ASP A N 1
ATOM 1790 C CA . ASP A 1 223 ? -50.630 -0.950 36.612 1.00 83.75 223 ASP A CA 1
ATOM 1791 C C . ASP A 1 223 ? -50.235 0.298 37.418 1.00 83.75 223 ASP A C 1
ATOM 1793 O O . ASP A 1 223 ? -50.291 0.297 38.647 1.00 83.75 223 ASP A O 1
ATOM 1797 N N . LEU A 1 224 ? -49.948 1.418 36.743 1.00 87.69 224 LEU A N 1
ATOM 1798 C CA . LEU A 1 224 ? -49.614 2.684 37.410 1.00 87.69 224 LEU A CA 1
ATOM 1799 C C . LEU A 1 224 ? -50.754 3.213 38.296 1.00 87.69 224 LEU A C 1
ATOM 1801 O O . LEU A 1 224 ? -50.501 3.773 39.365 1.00 87.69 224 LEU A O 1
ATOM 1805 N N . ALA A 1 225 ? -52.012 3.045 37.883 1.00 90.06 225 ALA A N 1
ATOM 1806 C CA . ALA A 1 225 ? -53.164 3.444 38.688 1.00 90.06 225 ALA A CA 1
ATOM 1807 C C . ALA A 1 225 ? -53.326 2.559 39.937 1.00 90.06 225 ALA A C 1
ATOM 1809 O O . ALA A 1 225 ? -53.719 3.056 40.998 1.00 90.06 225 ALA A O 1
ATOM 1810 N N . LEU A 1 226 ? -53.013 1.263 39.839 1.00 88.31 226 LEU A N 1
ATOM 1811 C CA . LEU A 1 226 ? -52.968 0.357 40.988 1.00 88.31 226 LEU A CA 1
ATOM 1812 C C . LEU A 1 226 ? -51.859 0.765 41.963 1.00 88.31 226 LEU A C 1
ATOM 1814 O O . LEU A 1 226 ? -52.130 0.894 43.160 1.00 88.31 226 LEU A O 1
ATOM 1818 N N . GLU A 1 227 ? -50.658 1.065 41.461 1.00 86.19 227 GLU A N 1
ATOM 1819 C CA . GLU A 1 227 ? -49.548 1.584 42.270 1.00 86.19 227 GLU A CA 1
ATOM 1820 C C . GLU A 1 227 ? -49.934 2.881 42.994 1.00 86.19 227 GLU A C 1
ATOM 1822 O O . GLU A 1 227 ? -49.738 3.011 44.205 1.00 86.19 227 GLU A O 1
ATOM 1827 N N . GLU A 1 228 ? -50.560 3.828 42.288 1.00 88.81 228 GLU A N 1
ATOM 1828 C CA . GLU A 1 228 ? -50.992 5.104 42.864 1.00 88.81 228 GLU A CA 1
ATOM 1829 C C . GLU A 1 228 ? -52.044 4.907 43.969 1.00 88.81 228 GLU A C 1
ATOM 1831 O O . GLU A 1 228 ? -51.985 5.546 45.026 1.00 88.81 228 GLU A O 1
ATOM 1836 N N . ARG A 1 229 ? -53.011 4.005 43.759 1.00 90.94 229 ARG A N 1
ATOM 1837 C CA . ARG A 1 229 ? -54.031 3.667 44.765 1.00 90.94 229 ARG A CA 1
ATOM 1838 C C . ARG A 1 229 ? -53.400 3.035 46.001 1.00 90.94 229 ARG A C 1
ATOM 1840 O O . ARG A 1 229 ? -53.746 3.425 47.117 1.00 90.94 229 ARG A O 1
ATOM 1847 N N . LEU A 1 230 ? -52.475 2.095 45.820 1.00 88.31 230 LEU A N 1
ATOM 1848 C CA . LEU A 1 230 ? -51.753 1.457 46.920 1.00 88.31 230 LEU A CA 1
ATOM 1849 C C . LEU A 1 230 ? -50.903 2.477 47.692 1.00 88.31 230 LEU A C 1
ATOM 1851 O O . LEU A 1 230 ? -50.936 2.492 48.922 1.00 88.31 230 LEU A O 1
ATOM 1855 N N . ALA A 1 231 ? -50.241 3.404 46.995 1.00 85.75 231 ALA A N 1
ATOM 1856 C CA . ALA A 1 231 ? -49.449 4.462 47.614 1.00 85.75 231 ALA A CA 1
ATOM 1857 C C . ALA A 1 231 ? -50.323 5.451 48.406 1.00 85.75 231 ALA A C 1
ATOM 1859 O O . ALA A 1 231 ? -49.946 5.889 49.495 1.00 85.75 231 ALA A O 1
ATOM 1860 N N . LYS A 1 232 ? -51.525 5.774 47.909 1.00 88.69 232 LYS A N 1
ATOM 1861 C CA . LYS A 1 232 ? -52.509 6.588 48.645 1.00 88.69 232 LYS A CA 1
ATOM 1862 C C . LYS A 1 232 ? -52.997 5.881 49.910 1.00 88.69 232 LYS A C 1
ATOM 1864 O O . LYS A 1 232 ? -53.082 6.530 50.949 1.00 88.69 232 LYS A O 1
ATOM 1869 N N . LYS A 1 233 ? -53.268 4.572 49.848 1.00 88.50 233 LYS A N 1
ATOM 1870 C CA . LYS A 1 233 ? -53.672 3.767 51.015 1.00 88.50 233 LYS A CA 1
ATOM 1871 C C . LYS A 1 233 ? -52.552 3.666 52.060 1.00 88.50 233 LYS A C 1
ATOM 1873 O O . LYS A 1 233 ? -52.838 3.820 53.244 1.00 88.50 233 LYS A O 1
ATOM 1878 N N . LEU A 1 234 ? -51.296 3.518 51.629 1.00 88.69 234 LEU A N 1
ATOM 1879 C CA . LEU A 1 234 ? -50.118 3.567 52.506 1.00 88.69 234 LEU A CA 1
ATOM 1880 C C . LEU A 1 234 ? -49.971 4.944 53.171 1.00 88.69 234 LEU A C 1
ATOM 1882 O O . LEU A 1 234 ? -49.785 5.036 54.380 1.00 88.69 234 LEU A O 1
ATOM 1886 N N . ARG A 1 235 ? -50.129 6.035 52.406 1.00 85.06 235 ARG A N 1
ATOM 1887 C CA . ARG A 1 235 ? -50.056 7.410 52.936 1.00 85.06 235 ARG A CA 1
ATOM 1888 C C . ARG A 1 235 ? -51.179 7.730 53.925 1.00 85.06 235 ARG A C 1
ATOM 1890 O O . ARG A 1 235 ? -50.988 8.548 54.816 1.00 85.06 235 ARG A O 1
ATOM 1897 N N . GLN A 1 236 ? -52.343 7.109 53.754 1.00 87.25 236 GLN A N 1
ATOM 1898 C CA . GLN A 1 236 ? -53.474 7.190 54.682 1.00 87.25 236 GLN A CA 1
ATOM 1899 C C . GLN A 1 236 ? -53.343 6.225 55.876 1.00 87.25 236 GLN A C 1
ATOM 1901 O O . GLN A 1 236 ? -54.220 6.227 56.732 1.00 87.25 236 GLN A O 1
ATOM 1906 N N . GLY A 1 237 ? -52.287 5.402 55.935 1.00 84.25 237 GLY A N 1
ATOM 1907 C CA . GLY A 1 237 ? -52.040 4.443 57.017 1.00 84.25 237 GLY A CA 1
ATOM 1908 C C . GLY A 1 237 ? -52.952 3.211 57.012 1.00 84.25 237 GLY A C 1
ATOM 1909 O O . GLY A 1 237 ? -52.959 2.467 57.983 1.00 84.25 237 GLY A O 1
ATOM 1910 N N . LYS A 1 238 ? -53.719 2.982 55.937 1.00 84.19 238 LYS A N 1
ATOM 1911 C CA . LYS A 1 238 ? -54.674 1.861 55.820 1.00 84.19 238 LYS A CA 1
ATOM 1912 C C . LYS A 1 238 ? -54.019 0.534 55.417 1.00 84.19 238 LYS A C 1
ATOM 1914 O O . LYS A 1 238 ? -54.696 -0.483 55.371 1.00 84.19 238 LYS A O 1
ATOM 1919 N N . ILE A 1 239 ? -52.743 0.564 55.033 1.00 86.50 239 ILE A N 1
ATOM 1920 C CA . ILE A 1 239 ? -51.946 -0.592 54.602 1.00 86.50 239 ILE A CA 1
ATOM 1921 C C . ILE A 1 239 ? -50.548 -0.426 55.202 1.00 86.50 239 ILE A C 1
ATOM 1923 O O . ILE A 1 239 ? -50.034 0.696 55.239 1.00 86.50 239 ILE A O 1
ATOM 1927 N N . SER A 1 240 ? -49.934 -1.518 55.661 1.00 87.12 240 SER A N 1
ATOM 1928 C CA . SER A 1 240 ? -48.552 -1.507 56.154 1.00 87.12 240 SER A CA 1
ATOM 1929 C C . SER A 1 240 ? -47.532 -1.449 55.003 1.00 87.12 240 SER A C 1
ATOM 1931 O O . SER A 1 240 ? -47.831 -1.772 53.852 1.00 87.12 240 SER A O 1
ATOM 1933 N N . VAL A 1 241 ? -46.295 -1.032 55.284 1.00 84.50 241 VAL A N 1
ATOM 1934 C CA . VAL A 1 241 ? -45.234 -0.961 54.255 1.00 84.50 241 VAL A CA 1
ATOM 1935 C C . VAL A 1 241 ? -44.975 -2.339 53.627 1.00 84.50 241 VAL A C 1
ATOM 1937 O O . VAL A 1 241 ? -44.797 -2.446 52.416 1.00 84.50 241 VAL A O 1
ATOM 1940 N N . GLU A 1 242 ? -45.035 -3.401 54.429 1.00 83.81 242 GLU A N 1
ATOM 1941 C CA . GLU A 1 242 ? -44.811 -4.783 53.988 1.00 83.81 242 GLU A CA 1
ATOM 1942 C C . GLU A 1 242 ? -45.945 -5.288 53.084 1.00 83.81 242 GLU A C 1
ATOM 1944 O O . GLU A 1 242 ? -45.707 -5.936 52.063 1.00 83.81 242 GLU A O 1
ATOM 1949 N N . GLU A 1 243 ? -47.190 -4.926 53.393 1.00 83.12 243 GLU A N 1
ATOM 1950 C CA . GLU A 1 243 ? -48.351 -5.259 52.566 1.00 83.12 243 GLU A CA 1
ATOM 1951 C C . GLU A 1 243 ? -48.374 -4.501 51.236 1.00 83.12 243 GLU A C 1
ATOM 1953 O O . GLU A 1 243 ? -48.818 -5.051 50.223 1.00 83.12 243 GLU A O 1
ATOM 1958 N N . TYR A 1 244 ? -47.886 -3.257 51.221 1.00 84.88 244 TYR A N 1
ATOM 1959 C CA . TYR A 1 244 ? -47.693 -2.479 49.999 1.00 84.88 244 TYR A CA 1
ATOM 1960 C C . TYR A 1 244 ? -46.674 -3.157 49.076 1.00 84.88 244 TYR A C 1
ATOM 1962 O O . TYR A 1 244 ? -46.953 -3.373 47.896 1.00 84.88 244 TYR A O 1
ATOM 1970 N N . GLU A 1 245 ? -45.521 -3.559 49.616 1.00 82.19 245 GLU A N 1
ATOM 1971 C CA . GLU A 1 245 ? -44.481 -4.251 48.850 1.00 82.19 245 GLU A CA 1
ATOM 1972 C C . GLU A 1 245 ? -44.930 -5.630 48.352 1.00 82.19 245 GLU A C 1
ATOM 1974 O O . GLU A 1 245 ? -44.577 -6.026 47.238 1.00 82.19 245 GLU A O 1
ATOM 1979 N N . ARG A 1 246 ? -45.744 -6.344 49.138 1.00 85.69 246 ARG A N 1
ATOM 1980 C CA . ARG A 1 246 ? -46.341 -7.629 48.752 1.00 85.69 246 ARG A CA 1
ATOM 1981 C C . ARG A 1 246 ? -47.319 -7.472 47.584 1.00 85.69 246 ARG A C 1
ATOM 1983 O O . ARG A 1 246 ? -47.188 -8.175 46.583 1.00 85.69 246 ARG A O 1
ATOM 1990 N N . LYS A 1 247 ? -48.245 -6.509 47.666 1.00 82.25 247 LYS A N 1
ATOM 1991 C CA . LYS A 1 247 ? -49.238 -6.238 46.606 1.00 82.25 247 LYS A CA 1
ATOM 1992 C C . LYS A 1 247 ? -48.593 -5.702 45.324 1.00 82.25 247 LYS A C 1
ATOM 1994 O O . LYS A 1 247 ? -49.034 -6.051 44.238 1.00 82.25 247 LYS A O 1
ATOM 1999 N N . LEU A 1 248 ? -47.506 -4.936 45.438 1.00 81.44 248 LEU A N 1
ATOM 2000 C CA . LEU A 1 248 ? -46.722 -4.465 44.290 1.00 81.44 248 LEU A CA 1
ATOM 2001 C C . LEU A 1 248 ? -45.935 -5.594 43.598 1.00 81.44 248 LEU A C 1
ATOM 2003 O O . LEU A 1 248 ? -45.646 -5.523 42.406 1.00 81.44 248 LEU A O 1
ATOM 2007 N N . ARG A 1 249 ? -45.561 -6.641 44.342 1.00 75.25 249 ARG A N 1
ATOM 2008 C CA . ARG A 1 249 ? -44.792 -7.787 43.830 1.00 75.25 249 ARG A CA 1
ATOM 2009 C C . ARG A 1 249 ? -45.666 -8.847 43.142 1.00 75.25 249 ARG A C 1
ATOM 2011 O O . ARG A 1 249 ? -45.103 -9.729 42.499 1.00 75.25 249 ARG A O 1
ATOM 2018 N N . GLY A 1 250 ? -46.995 -8.749 43.240 1.00 64.31 250 GLY A N 1
ATOM 2019 C CA . GLY A 1 250 ? -47.931 -9.647 42.554 1.00 64.31 250 GLY A CA 1
ATOM 2020 C C . GLY A 1 250 ? -48.006 -11.058 43.146 1.00 64.31 250 GLY A C 1
ATOM 2021 O O . GLY A 1 250 ? -48.241 -12.010 42.413 1.00 64.31 250 GLY A O 1
ATOM 2022 N N . THR A 1 251 ? -47.758 -11.226 44.447 1.00 43.97 251 THR A N 1
ATOM 2023 C CA . THR A 1 251 ? -48.056 -12.489 45.142 1.00 43.97 251 THR A CA 1
ATOM 2024 C C . THR A 1 251 ? -49.525 -12.480 45.554 1.00 43.97 251 THR A C 1
ATOM 2026 O O . THR A 1 251 ? -49.885 -11.807 46.523 1.00 43.97 251 THR A O 1
ATOM 2029 N N . GLU A 1 252 ? -50.354 -13.165 44.773 1.00 43.66 252 GLU A N 1
ATOM 2030 C CA . GLU A 1 252 ? -51.763 -13.441 45.052 1.00 43.66 252 GLU A CA 1
ATOM 2031 C C . GLU A 1 252 ? -51.878 -14.393 46.252 1.00 43.66 252 GLU A C 1
ATOM 2033 O O . GLU A 1 252 ? -51.609 -15.584 46.148 1.00 43.66 252 GLU A O 1
ATOM 2038 N N . GLU A 1 253 ? -52.269 -13.855 47.403 1.00 37.34 253 GLU A N 1
ATOM 2039 C CA . GLU A 1 253 ? -53.158 -14.559 48.325 1.00 37.34 253 GLU A CA 1
ATOM 2040 C C . GLU A 1 253 ? -54.426 -13.709 48.380 1.00 37.34 253 GLU A C 1
ATOM 2042 O O . GLU A 1 253 ? -54.442 -12.601 48.925 1.00 37.34 253 GLU A O 1
ATOM 2047 N N . GLU A 1 254 ? -55.455 -14.191 47.693 1.00 41.59 254 GLU A N 1
ATOM 2048 C CA . GLU A 1 254 ? -56.805 -13.650 47.725 1.00 41.59 254 GLU A CA 1
ATOM 2049 C C . GLU A 1 254 ? -57.430 -14.030 49.072 1.00 41.59 254 GLU A C 1
ATOM 2051 O O . GLU A 1 254 ? -57.925 -15.135 49.269 1.00 41.59 254 GLU A O 1
ATOM 2056 N N . SER A 1 255 ? -57.338 -13.122 50.042 1.00 32.06 255 SER A N 1
ATOM 2057 C CA . SER A 1 255 ? -58.181 -13.139 51.234 1.00 32.06 255 SER A CA 1
ATOM 2058 C C . SER A 1 255 ? -59.349 -12.185 50.987 1.00 32.06 255 SER A C 1
ATOM 2060 O O . SER A 1 255 ? -59.186 -10.962 51.068 1.00 32.06 255 SER A O 1
ATOM 2062 N N . ASP A 1 256 ? -60.492 -12.764 50.629 1.00 40.91 256 ASP A N 1
ATOM 2063 C CA . ASP A 1 256 ? -61.802 -12.122 50.615 1.00 40.91 256 ASP A CA 1
ATOM 2064 C C . ASP A 1 256 ? -62.196 -11.767 52.058 1.00 40.91 256 ASP A C 1
ATOM 2066 O O . ASP A 1 256 ? -62.517 -12.639 52.862 1.00 40.91 256 ASP A O 1
ATOM 2070 N N . GLU A 1 257 ? -62.122 -10.484 52.407 1.00 33.81 257 GLU A N 1
ATOM 2071 C CA . GLU A 1 257 ? -62.865 -9.933 53.538 1.00 33.81 257 GLU A CA 1
ATOM 2072 C C . GLU A 1 257 ? -63.662 -8.734 53.032 1.00 33.81 257 GLU A C 1
ATOM 2074 O O . GLU A 1 257 ? -63.115 -7.700 52.631 1.00 33.81 257 GLU A O 1
ATOM 2079 N N . GLY A 1 258 ? -64.980 -8.930 53.011 1.00 39.72 258 GLY A N 1
ATOM 2080 C CA . GLY A 1 258 ? -65.956 -7.918 52.666 1.00 39.72 258 GLY A CA 1
ATOM 2081 C C . GLY A 1 258 ? -65.938 -6.760 53.654 1.00 39.72 258 GLY A C 1
ATOM 2082 O O . GLY A 1 258 ? -65.850 -6.950 54.865 1.00 39.72 258 GLY A O 1
ATOM 2083 N N . ASP A 1 259 ? -66.092 -5.553 53.122 1.00 28.55 259 ASP A N 1
ATOM 2084 C CA . ASP A 1 259 ? -66.493 -4.402 53.915 1.00 28.55 259 ASP A CA 1
ATOM 2085 C C . ASP A 1 259 ? -67.669 -3.708 53.234 1.00 28.55 259 ASP A C 1
ATOM 2087 O O . ASP A 1 259 ? -67.671 -3.431 52.028 1.00 28.55 259 ASP A O 1
ATOM 2091 N N . ALA A 1 260 ? -68.705 -3.527 54.039 1.00 32.25 260 ALA A N 1
ATOM 2092 C CA . ALA A 1 260 ? -70.009 -3.038 53.664 1.00 32.25 260 ALA A CA 1
ATOM 2093 C C . ALA A 1 260 ? -69.998 -1.510 53.469 1.00 32.25 260 ALA A C 1
ATOM 2095 O O . ALA A 1 260 ? -69.274 -0.779 54.131 1.00 32.25 260 ALA A O 1
ATOM 2096 N N . GLN A 1 261 ? -70.831 -1.089 52.514 1.00 32.56 261 GLN A N 1
ATOM 2097 C CA . GLN A 1 261 ? -71.393 0.233 52.174 1.00 32.56 261 GLN A CA 1
ATOM 2098 C C . GLN A 1 261 ? -71.073 1.472 53.051 1.00 32.56 261 GLN A C 1
ATOM 2100 O O . GLN A 1 261 ? -70.991 1.409 54.275 1.00 32.56 261 GLN A O 1
ATOM 2105 N N . PRO A 1 262 ? -71.121 2.666 52.421 1.00 37.94 262 PRO A N 1
ATOM 2106 C CA . PRO A 1 262 ? -72.284 3.505 52.732 1.00 37.94 262 PRO A CA 1
ATOM 2107 C C . PRO A 1 262 ? -72.998 4.084 51.495 1.00 37.94 262 PRO A C 1
ATOM 2109 O O . PRO A 1 262 ? -72.392 4.722 50.636 1.00 37.94 262 PRO A O 1
ATOM 2112 N N . ASP A 1 263 ? -74.305 3.826 51.463 1.00 33.28 263 ASP A N 1
ATOM 2113 C CA . ASP A 1 263 ? -75.454 4.670 51.104 1.00 33.28 263 ASP A CA 1
ATOM 2114 C C . ASP A 1 263 ? -75.266 5.887 50.168 1.00 33.28 263 ASP A C 1
ATOM 2116 O O . ASP A 1 263 ? -74.636 6.886 50.518 1.00 33.28 263 ASP A O 1
ATOM 2120 N N . SER A 1 264 ? -75.960 5.876 49.018 1.00 30.45 264 SER A N 1
ATOM 2121 C CA . SER A 1 264 ? -76.925 6.930 48.618 1.00 30.45 264 SER A CA 1
ATOM 2122 C C . SER A 1 264 ? -77.610 6.642 47.263 1.00 30.45 264 SER A C 1
ATOM 2124 O O . SER A 1 264 ? -77.030 6.788 46.195 1.00 30.45 264 SER A O 1
ATOM 2126 N N . ASP A 1 265 ? -78.863 6.200 47.377 1.00 27.19 265 ASP A N 1
ATOM 2127 C CA . ASP A 1 265 ? -80.097 6.634 46.694 1.00 27.19 265 ASP A CA 1
ATOM 2128 C C . ASP A 1 265 ? -80.212 6.863 45.158 1.00 27.19 265 ASP A C 1
ATOM 2130 O O . ASP A 1 265 ? -79.641 7.787 44.582 1.00 27.19 265 ASP A O 1
ATOM 2134 N N . SER A 1 266 ? -81.188 6.130 44.591 1.00 29.25 266 SER A N 1
ATOM 2135 C CA . SER A 1 266 ? -82.035 6.387 43.400 1.00 29.25 266 SER A CA 1
ATOM 2136 C C . SER A 1 266 ? -81.390 6.388 41.993 1.00 29.25 266 SER A C 1
ATOM 2138 O O . SER A 1 266 ? -80.392 7.044 41.743 1.00 29.25 266 SER A O 1
ATOM 2140 N N . GLY A 1 267 ? -81.916 5.717 40.961 1.00 27.80 267 GLY A N 1
ATOM 2141 C CA . GLY A 1 267 ? -83.135 4.924 40.806 1.00 27.80 267 GLY A CA 1
ATOM 2142 C C . GLY A 1 267 ? -83.246 4.325 39.385 1.00 27.80 267 GLY A C 1
ATOM 2143 O O . GLY A 1 267 ? -82.661 4.848 38.444 1.00 27.80 267 GLY A O 1
ATOM 2144 N N . SER A 1 268 ? -84.008 3.226 39.293 1.00 25.86 268 SER A N 1
ATOM 2145 C CA . SER A 1 268 ? -84.841 2.729 38.173 1.00 25.86 268 SER A CA 1
ATOM 2146 C C . SER A 1 268 ? -84.293 2.704 36.730 1.00 25.86 268 SER A C 1
ATOM 2148 O O . SER A 1 268 ? -84.164 3.746 36.100 1.00 25.86 268 SER A O 1
ATOM 2150 N N . ASP A 1 269 ? -84.170 1.513 36.124 1.00 26.34 269 ASP A N 1
ATOM 2151 C CA . ASP A 1 269 ? -85.219 0.919 35.255 1.00 26.34 269 ASP A CA 1
ATOM 2152 C C . ASP A 1 269 ? -84.666 -0.202 34.337 1.00 26.34 269 ASP A C 1
ATOM 2154 O O . ASP A 1 269 ? -83.689 -0.004 33.619 1.00 26.34 269 ASP A O 1
ATOM 2158 N N . GLY A 1 270 ? -85.360 -1.348 34.334 1.00 28.72 270 GLY A N 1
ATOM 2159 C CA . GLY A 1 270 ? -85.662 -2.101 33.110 1.00 28.72 270 GLY A CA 1
ATOM 2160 C C . GLY A 1 270 ? -84.736 -3.226 32.623 1.00 28.72 270 GLY A C 1
ATOM 2161 O O . GLY A 1 270 ? -83.826 -2.957 31.853 1.00 28.72 270 GLY A O 1
ATOM 2162 N N . SER A 1 271 ? -85.132 -4.477 32.933 1.00 29.72 271 SER A N 1
ATOM 2163 C CA . SER A 1 271 ? -85.376 -5.589 31.968 1.00 29.72 271 SER A CA 1
ATOM 2164 C C . SER A 1 271 ? -84.169 -6.115 31.139 1.00 29.72 271 SER A C 1
ATOM 2166 O O . SER A 1 271 ? -83.423 -5.350 30.559 1.00 29.72 271 SER A O 1
ATOM 2168 N N . GLN A 1 272 ? -83.884 -7.403 30.912 1.00 27.17 272 GLN A N 1
ATOM 2169 C CA . GLN A 1 272 ? -84.660 -8.641 30.903 1.00 27.17 272 GLN A CA 1
ATOM 2170 C C . GLN A 1 272 ? -83.687 -9.835 30.714 1.00 27.17 272 GLN A C 1
ATOM 2172 O O . GLN A 1 272 ? -82.720 -9.732 29.967 1.00 27.17 272 GLN A O 1
ATOM 2177 N N . GLU A 1 273 ? -83.986 -10.926 31.420 1.00 26.39 273 GLU A N 1
ATOM 2178 C CA . GLU A 1 273 ? -83.771 -12.370 31.185 1.00 26.39 273 GLU A CA 1
ATOM 2179 C C . GLU A 1 273 ? -82.718 -12.922 30.198 1.00 26.39 273 GLU A C 1
ATOM 2181 O O . GLU A 1 273 ? -82.635 -12.557 29.029 1.00 26.39 273 GLU A O 1
ATOM 2186 N N . GLY A 1 274 ? -82.065 -14.001 30.652 1.00 28.91 274 GLY A N 1
ATOM 2187 C CA . GLY A 1 274 ? -81.453 -15.022 29.801 1.00 28.91 274 GLY A CA 1
ATOM 2188 C C . GLY A 1 274 ? -80.584 -15.993 30.602 1.00 28.91 274 GLY A C 1
ATOM 2189 O O . GLY A 1 274 ? -79.377 -15.797 30.694 1.00 28.91 274 GLY A O 1
ATOM 2190 N N . GLY A 1 275 ? -81.196 -17.014 31.210 1.00 28.98 275 GLY A N 1
ATOM 2191 C CA . GLY A 1 275 ? -80.483 -18.096 31.894 1.00 28.98 275 GLY A CA 1
ATOM 2192 C C . GLY A 1 275 ? -79.845 -19.101 30.930 1.00 28.98 275 GLY A C 1
ATOM 2193 O O . GLY A 1 275 ? -80.327 -19.281 29.814 1.00 28.98 275 GLY A O 1
ATOM 2194 N N . MET A 1 276 ? -78.793 -19.782 31.392 1.00 28.66 276 MET A N 1
ATOM 2195 C CA . MET A 1 276 ? -78.502 -21.169 31.024 1.00 28.66 276 MET A CA 1
ATOM 2196 C C . MET A 1 276 ? -77.548 -21.781 32.061 1.00 28.66 276 MET A C 1
ATOM 2198 O O . MET A 1 276 ? -76.406 -21.344 32.204 1.00 28.66 276 MET A O 1
ATOM 2202 N N . ASP A 1 277 ? -78.056 -22.777 32.783 1.00 30.16 277 ASP A N 1
ATOM 2203 C CA . ASP A 1 277 ? -77.318 -23.744 33.592 1.00 30.16 277 ASP A CA 1
ATOM 2204 C C . ASP A 1 277 ? -76.210 -24.460 32.799 1.00 30.16 277 ASP A C 1
ATOM 2206 O O . ASP A 1 277 ? -76.349 -24.700 31.597 1.00 30.16 277 ASP A O 1
ATOM 2210 N N . GLY A 1 278 ? -75.140 -24.876 33.486 1.00 28.84 278 GLY A N 1
ATOM 2211 C CA . GLY A 1 278 ? -74.146 -25.776 32.898 1.00 28.84 278 GLY A CA 1
ATOM 2212 C C . GLY A 1 278 ? -72.890 -26.023 33.732 1.00 28.84 278 GLY A C 1
ATOM 2213 O O . GLY A 1 278 ? -71.881 -25.357 33.545 1.00 28.84 278 GLY A O 1
ATOM 2214 N N . ASP A 1 279 ? -72.984 -27.037 34.589 1.00 28.56 279 ASP A N 1
ATOM 2215 C CA . ASP A 1 279 ? -71.945 -27.999 34.981 1.00 28.56 279 ASP A CA 1
ATOM 2216 C C . ASP A 1 279 ? -70.590 -27.556 35.576 1.00 28.56 279 ASP A C 1
ATOM 2218 O O . ASP A 1 279 ? -69.619 -27.176 34.923 1.00 28.56 279 ASP A O 1
ATOM 2222 N N . LYS A 1 280 ? -70.541 -27.820 36.882 1.00 37.06 280 LYS A N 1
ATOM 2223 C CA . LYS A 1 280 ? -69.439 -28.282 37.728 1.00 37.06 280 LYS A CA 1
ATOM 2224 C C . LYS A 1 280 ? -68.393 -29.149 36.994 1.00 37.06 280 LYS A C 1
ATOM 2226 O O . LYS A 1 280 ? -68.697 -30.246 36.532 1.00 37.06 280 LYS A O 1
ATOM 2231 N N . ALA A 1 281 ? -67.134 -28.718 37.013 1.00 30.11 281 ALA A N 1
ATOM 2232 C CA . ALA A 1 281 ? -65.977 -29.599 36.852 1.00 30.11 281 ALA A CA 1
ATOM 2233 C C . ALA A 1 281 ? -64.793 -29.039 37.653 1.00 30.11 281 ALA A C 1
ATOM 2235 O O . ALA A 1 281 ? -64.040 -28.193 37.170 1.00 30.11 281 ALA A O 1
ATOM 2236 N N . ASP A 1 282 ? -64.660 -29.521 38.889 1.00 36.09 282 ASP A N 1
ATOM 2237 C CA . ASP A 1 282 ? -63.460 -29.377 39.708 1.00 36.09 282 ASP A CA 1
ATOM 2238 C C . ASP A 1 282 ? -62.270 -29.984 38.952 1.00 36.09 282 ASP A C 1
ATOM 2240 O O . ASP A 1 282 ? -62.298 -31.150 38.543 1.00 36.09 282 ASP A O 1
ATOM 2244 N N . LYS A 1 283 ? -61.227 -29.183 38.725 1.00 33.25 283 LYS A N 1
ATOM 2245 C CA . LYS A 1 283 ? -59.955 -29.665 38.192 1.00 33.25 283 LYS A CA 1
ATOM 2246 C C . LYS A 1 283 ? -58.825 -29.066 39.012 1.00 33.25 283 LYS A C 1
ATOM 2248 O O . LYS A 1 283 ? -58.302 -28.003 38.691 1.00 33.25 283 LYS A O 1
ATOM 2253 N N . ASP A 1 284 ? -58.477 -29.782 40.072 1.00 34.06 284 ASP A N 1
ATOM 2254 C CA . ASP A 1 284 ? -57.253 -29.587 40.832 1.00 34.06 284 ASP A CA 1
ATOM 2255 C C . ASP A 1 284 ? -56.053 -29.648 39.873 1.00 34.06 284 ASP A C 1
ATOM 2257 O O . ASP A 1 284 ? -55.720 -30.697 39.318 1.00 34.06 284 ASP A O 1
ATOM 2261 N N . THR A 1 285 ? -55.412 -28.506 39.626 1.00 38.28 285 THR A N 1
ATOM 2262 C CA . THR A 1 285 ? -54.075 -28.463 39.027 1.00 38.28 285 THR A CA 1
ATOM 2263 C C . THR A 1 285 ? -53.055 -28.402 40.146 1.00 38.28 285 THR A C 1
ATOM 2265 O O . THR A 1 285 ? -52.696 -27.329 40.628 1.00 38.28 285 THR A O 1
ATOM 2268 N N . GLU A 1 286 ? -52.602 -29.586 40.551 1.00 36.91 286 GLU A N 1
ATOM 2269 C CA . GLU A 1 286 ? -51.368 -29.788 41.299 1.00 36.91 286 GLU A CA 1
ATOM 2270 C C . GLU A 1 286 ? -50.227 -29.025 40.605 1.00 36.91 286 GLU A C 1
ATOM 2272 O O . GLU A 1 286 ? -49.958 -29.214 39.414 1.00 36.91 286 GLU A O 1
ATOM 2277 N N . GLY A 1 287 ? -49.577 -28.121 41.342 1.00 39.72 287 GLY A N 1
ATOM 2278 C CA . GLY A 1 287 ? -48.394 -27.408 40.877 1.00 39.72 287 GLY A CA 1
ATOM 2279 C C . GLY A 1 287 ? -47.302 -28.406 40.506 1.00 39.72 287 GLY A C 1
ATOM 2280 O O . GLY A 1 287 ? -46.768 -29.100 41.369 1.00 39.72 287 GLY A O 1
ATOM 2281 N N . SER A 1 288 ? -46.995 -28.486 39.210 1.00 44.16 288 SER A N 1
ATOM 2282 C CA . SER A 1 288 ? -45.942 -29.347 38.677 1.00 44.16 288 SER A CA 1
ATOM 2283 C C . SER A 1 288 ? -44.614 -29.055 39.382 1.00 44.16 288 SER A C 1
ATOM 2285 O O . SER A 1 288 ? -44.154 -27.910 39.429 1.00 44.16 288 SER A O 1
ATOM 2287 N N . SER A 1 289 ? -43.975 -30.113 39.885 1.00 48.16 289 SER A N 1
ATOM 2288 C CA . SER A 1 289 ? -42.626 -30.117 40.465 1.00 48.16 289 SER A CA 1
ATOM 2289 C C . SER A 1 289 ? -41.590 -29.372 39.610 1.00 48.16 289 SER A C 1
ATOM 2291 O O . SER A 1 289 ? -40.642 -28.796 40.144 1.00 48.16 289 SER A O 1
ATOM 2293 N N . ASP A 1 290 ? -41.816 -29.291 38.294 1.00 47.59 290 ASP A N 1
ATOM 2294 C CA . ASP A 1 290 ? -40.931 -28.623 37.341 1.00 47.59 290 ASP A CA 1
ATOM 2295 C C . ASP A 1 290 ? -40.847 -27.095 37.541 1.00 47.59 290 ASP A C 1
ATOM 2297 O O . ASP A 1 290 ? -39.813 -26.484 37.248 1.00 47.59 290 ASP A O 1
ATOM 2301 N N . GLU A 1 291 ? -41.900 -26.440 38.052 1.00 48.84 291 GLU A N 1
ATOM 2302 C CA . GLU A 1 291 ? -41.874 -24.990 38.302 1.00 48.84 291 GLU A CA 1
ATOM 2303 C C . GLU A 1 291 ? -41.089 -24.629 39.565 1.00 48.84 291 GLU A C 1
ATOM 2305 O O . GLU A 1 291 ? -40.364 -23.625 39.576 1.00 48.84 291 GLU A O 1
ATOM 2310 N N . VAL A 1 292 ? -41.170 -25.469 40.597 1.00 52.81 292 VAL A N 1
ATOM 2311 C CA . VAL A 1 292 ? -40.419 -25.302 41.848 1.00 52.81 292 VAL A CA 1
ATOM 2312 C C 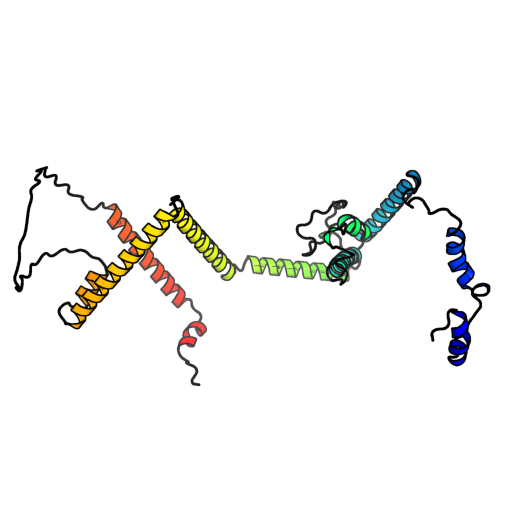. VAL A 1 292 ? -38.925 -25.519 41.587 1.00 52.81 292 VAL A C 1
ATOM 2314 O O . VAL A 1 292 ? -38.101 -24.676 41.960 1.00 52.81 292 VAL A O 1
ATOM 2317 N N . ASP A 1 293 ? -38.578 -26.541 40.801 1.00 56.75 293 ASP A N 1
ATOM 2318 C CA . ASP A 1 293 ? -37.204 -26.810 40.362 1.00 56.75 293 ASP A CA 1
ATOM 2319 C C . ASP A 1 293 ? -36.641 -25.680 39.479 1.00 56.75 293 ASP A C 1
ATOM 2321 O O . ASP A 1 293 ? -35.470 -25.284 39.596 1.00 56.75 293 ASP A O 1
ATOM 2325 N N . ALA A 1 294 ? -37.475 -25.073 38.626 1.00 61.94 294 ALA A N 1
ATOM 2326 C CA . ALA A 1 294 ? -37.074 -23.924 37.819 1.00 61.94 294 ALA A CA 1
ATOM 2327 C C . ALA A 1 294 ? -36.821 -22.668 38.673 1.00 61.94 294 ALA A C 1
ATOM 2329 O O . ALA A 1 294 ? -35.924 -21.867 38.361 1.00 61.94 294 ALA A O 1
ATOM 2330 N N . GLN A 1 295 ? -37.591 -22.471 39.745 1.00 60.97 295 GLN A N 1
ATOM 2331 C CA . GLN A 1 295 ? -37.389 -21.379 40.697 1.00 60.97 295 GLN A CA 1
ATOM 2332 C C . GLN A 1 295 ? -36.123 -21.591 41.540 1.00 60.97 295 GLN A C 1
ATOM 2334 O O . GLN A 1 295 ? -35.303 -20.668 41.651 1.00 60.97 295 GLN A O 1
ATOM 2339 N N . GLU A 1 296 ? -35.871 -22.807 42.027 1.00 64.38 296 GLU A N 1
ATOM 2340 C CA . GLU A 1 296 ? -34.638 -23.144 42.745 1.00 64.38 296 GLU A CA 1
ATOM 2341 C C . GLU A 1 296 ? -33.389 -22.993 41.865 1.00 64.38 296 GLU A C 1
ATOM 2343 O O . GLU A 1 296 ? -32.380 -22.412 42.290 1.00 64.38 296 GLU A O 1
ATOM 2348 N N . ALA A 1 297 ? -33.460 -23.396 40.593 1.00 70.06 297 ALA A N 1
ATOM 2349 C CA . ALA A 1 297 ? -32.373 -23.206 39.636 1.00 70.06 297 ALA A CA 1
ATOM 2350 C C . ALA A 1 297 ? -32.056 -21.715 39.394 1.00 70.06 297 ALA A C 1
ATOM 2352 O O . ALA A 1 297 ? -30.881 -21.329 39.284 1.00 70.06 297 ALA A O 1
ATOM 2353 N N . LYS A 1 298 ? -33.076 -20.843 39.354 1.00 74.25 298 LYS A N 1
ATOM 2354 C CA . LYS A 1 298 ? -32.899 -19.380 39.247 1.00 74.25 298 LYS A CA 1
ATOM 2355 C C . LYS A 1 298 ? -32.235 -18.804 40.500 1.00 74.25 298 LYS A C 1
ATOM 2357 O O . LYS A 1 298 ? -31.312 -17.988 40.380 1.00 74.25 298 LYS A O 1
ATOM 2362 N N . ILE A 1 299 ? -32.644 -19.252 41.689 1.00 76.38 299 ILE A N 1
ATOM 2363 C CA . ILE A 1 299 ? -32.052 -18.835 42.969 1.00 76.38 299 ILE A CA 1
ATOM 2364 C C . ILE A 1 299 ? -30.584 -19.275 43.050 1.00 76.38 299 ILE A C 1
ATOM 2366 O O . ILE A 1 299 ? -29.713 -18.465 43.387 1.00 76.38 299 ILE A O 1
ATOM 2370 N N . ARG A 1 300 ? -30.277 -20.516 42.657 1.00 78.69 300 ARG A N 1
ATOM 2371 C CA . ARG A 1 300 ? -28.911 -21.059 42.628 1.00 78.69 300 ARG A CA 1
ATOM 2372 C C . ARG A 1 300 ? -27.998 -20.265 41.691 1.00 78.69 300 ARG A C 1
ATOM 2374 O O . ARG A 1 300 ? -26.923 -19.834 42.108 1.00 78.69 300 ARG A O 1
ATOM 2381 N N . ARG A 1 301 ? -28.455 -19.960 40.469 1.00 77.00 301 ARG A N 1
ATOM 2382 C CA . ARG A 1 301 ? -27.713 -19.119 39.506 1.00 77.00 301 ARG A CA 1
ATOM 2383 C C . ARG A 1 301 ? -27.466 -17.703 40.035 1.00 77.00 301 ARG A C 1
ATOM 2385 O O . ARG A 1 301 ? -26.409 -17.120 39.783 1.00 77.00 301 ARG A O 1
ATOM 2392 N N . ARG A 1 302 ? -28.416 -17.131 40.784 1.00 76.44 302 ARG A N 1
ATOM 2393 C CA . ARG A 1 302 ? -28.264 -15.805 41.407 1.00 76.44 302 ARG A CA 1
ATOM 2394 C C . ARG A 1 302 ? -27.235 -15.826 42.539 1.00 76.44 302 ARG A C 1
ATOM 2396 O O . ARG A 1 302 ? -26.379 -14.941 42.571 1.00 76.44 302 ARG A O 1
ATOM 2403 N N . LYS A 1 303 ? -27.265 -16.845 43.407 1.00 80.56 303 LYS A N 1
ATOM 2404 C CA . LYS A 1 303 ? -26.256 -17.051 44.463 1.00 80.56 303 LYS A CA 1
ATOM 2405 C C . LYS A 1 303 ? -24.853 -17.222 43.869 1.00 80.56 303 LYS A C 1
ATOM 2407 O O . LYS A 1 303 ? -23.918 -16.568 44.323 1.00 80.56 303 LYS A O 1
ATOM 2412 N N . GLU A 1 304 ? -24.716 -17.992 42.792 1.00 77.44 304 GLU A N 1
ATOM 2413 C CA . GLU A 1 304 ? -23.428 -18.195 42.117 1.00 77.44 304 GLU A CA 1
ATOM 2414 C C . GLU A 1 304 ? -22.887 -16.907 41.467 1.00 77.44 304 GLU A C 1
ATOM 2416 O O . GLU A 1 304 ? -21.699 -16.599 41.576 1.00 77.44 304 GLU A O 1
ATOM 2421 N N . ARG A 1 305 ? -23.753 -16.086 40.849 1.00 75.38 305 ARG A N 1
ATOM 2422 C CA . ARG A 1 305 ? -23.352 -14.763 40.327 1.00 75.38 305 ARG A CA 1
ATOM 2423 C C . ARG A 1 305 ? -22.866 -13.830 41.435 1.00 75.38 305 ARG A C 1
ATOM 2425 O O . ARG A 1 305 ? -21.893 -13.111 41.217 1.00 75.38 305 ARG A O 1
ATOM 2432 N N . LEU A 1 306 ? -23.515 -13.839 42.600 1.00 78.56 306 LEU A N 1
ATOM 2433 C CA . LEU A 1 306 ? -23.103 -13.026 43.748 1.00 78.56 306 LEU A CA 1
ATOM 2434 C C . LEU A 1 306 ? -21.767 -13.498 44.335 1.00 78.56 306 LEU A C 1
ATOM 2436 O O . LEU A 1 306 ? -20.909 -12.661 44.608 1.00 78.56 306 LEU A O 1
ATOM 2440 N N . ALA A 1 307 ? -21.546 -14.812 44.435 1.00 78.12 307 ALA A N 1
ATOM 2441 C CA . ALA A 1 307 ? -20.267 -15.378 44.867 1.00 78.12 307 ALA A CA 1
ATOM 2442 C C . ALA A 1 307 ? -19.122 -14.978 43.920 1.00 78.12 307 ALA A C 1
ATOM 2444 O O . ALA A 1 307 ? -18.101 -14.448 44.358 1.00 78.12 307 ALA A O 1
ATOM 2445 N N . ARG A 1 308 ? -19.338 -15.095 42.601 1.00 75.75 308 ARG A N 1
ATOM 2446 C CA . ARG A 1 308 ? -18.367 -14.646 41.589 1.00 75.75 308 ARG A CA 1
ATOM 2447 C C . ARG A 1 308 ? -18.094 -13.143 41.670 1.00 75.75 308 ARG A C 1
ATOM 2449 O O . ARG A 1 308 ? -16.957 -12.721 41.475 1.00 75.75 308 ARG A O 1
ATOM 2456 N N . LEU A 1 309 ? -19.109 -12.323 41.956 1.00 72.12 309 LEU A N 1
ATOM 2457 C CA . LEU A 1 309 ? -18.936 -10.880 42.141 1.00 72.12 309 LEU A CA 1
ATOM 2458 C C . LEU A 1 309 ? -18.086 -10.576 43.385 1.00 72.12 309 LEU A C 1
ATOM 2460 O O . LEU A 1 309 ? -17.193 -9.733 43.314 1.00 72.12 309 LEU A O 1
ATOM 2464 N N . ALA A 1 310 ? -18.328 -11.281 44.493 1.00 75.06 310 ALA A N 1
ATOM 2465 C CA . ALA A 1 310 ? -17.571 -11.139 45.733 1.00 75.06 310 ALA A CA 1
ATOM 2466 C C . ALA A 1 310 ? -16.095 -11.532 45.552 1.00 75.06 310 ALA A C 1
ATOM 2468 O O . ALA A 1 310 ? -15.204 -10.784 45.958 1.00 75.06 310 ALA A O 1
ATOM 2469 N N . ASP A 1 311 ? -15.816 -12.638 44.861 1.00 75.69 311 ASP A N 1
ATOM 2470 C CA . ASP A 1 311 ? -14.443 -13.056 44.556 1.00 75.69 311 ASP A CA 1
ATOM 2471 C C . ASP A 1 311 ? -13.739 -12.082 43.612 1.00 75.69 311 ASP A C 1
ATOM 2473 O O . ASP A 1 311 ? -12.554 -11.780 43.773 1.00 75.69 311 ASP A O 1
ATOM 2477 N N . ASN A 1 312 ? -14.477 -11.522 42.654 1.00 73.44 312 ASN A N 1
ATOM 2478 C CA . ASN A 1 312 ? -13.937 -10.522 41.746 1.00 73.44 312 ASN A CA 1
ATOM 2479 C C . ASN A 1 312 ? -13.671 -9.184 42.451 1.00 73.44 312 ASN A C 1
ATOM 2481 O O . ASN A 1 312 ? -12.805 -8.441 42.008 1.00 73.44 312 ASN A O 1
ATOM 2485 N N . ILE A 1 313 ? -14.370 -8.877 43.553 1.00 70.75 313 ILE A N 1
ATOM 2486 C CA . ILE A 1 313 ? -14.082 -7.725 44.422 1.00 70.75 313 ILE A CA 1
ATOM 2487 C C . ILE A 1 313 ? -12.804 -7.964 45.239 1.00 70.75 313 ILE A C 1
ATOM 2489 O O . ILE A 1 313 ? -11.979 -7.055 45.323 1.00 70.75 313 ILE A O 1
ATOM 2493 N N . LYS A 1 314 ? -12.599 -9.179 45.765 1.00 70.81 314 LYS A N 1
ATOM 2494 C CA . LYS A 1 314 ? -11.384 -9.564 46.511 1.00 70.81 314 LYS A CA 1
ATOM 2495 C C . LYS A 1 314 ? -10.117 -9.550 45.646 1.00 70.81 314 LYS A C 1
ATOM 2497 O O . LYS A 1 314 ? -9.044 -9.239 46.144 1.00 70.81 314 LYS A O 1
ATOM 2502 N N . LYS A 1 315 ? -10.236 -9.837 44.344 1.00 71.56 315 LYS A N 1
ATOM 2503 C CA . LYS A 1 315 ? -9.120 -9.835 43.374 1.00 71.56 315 LYS A CA 1
ATOM 2504 C C . LYS A 1 315 ? -8.787 -8.450 42.796 1.00 71.56 315 LYS A C 1
ATOM 2506 O O . LYS A 1 315 ? -7.937 -8.344 41.913 1.00 71.56 315 LYS A O 1
ATOM 2511 N N . ARG A 1 316 ? -9.452 -7.374 43.242 1.00 70.31 316 ARG A N 1
ATOM 2512 C CA . ARG A 1 316 ? -9.180 -6.020 42.728 1.00 70.31 316 ARG A CA 1
ATOM 2513 C C . ARG A 1 316 ? -7.899 -5.472 43.357 1.00 70.31 316 ARG A C 1
ATOM 2515 O O . ARG A 1 316 ? -7.767 -5.507 44.577 1.00 70.31 316 ARG A O 1
ATOM 2522 N N . PRO A 1 317 ? -6.982 -4.899 42.562 1.00 67.56 317 PRO A N 1
ATOM 2523 C CA . PRO A 1 317 ? -5.776 -4.285 43.100 1.00 67.56 317 PRO A CA 1
ATOM 2524 C C . PRO A 1 317 ? -6.127 -3.092 44.005 1.00 67.56 317 PRO A C 1
ATOM 2526 O O . PRO A 1 317 ? -7.062 -2.339 43.721 1.00 67.56 317 PRO A O 1
ATOM 2529 N N . HIS A 1 318 ? -5.355 -2.904 45.080 1.00 55.88 318 HIS A N 1
ATOM 2530 C CA . HIS A 1 318 ? -5.615 -1.956 46.178 1.00 55.88 318 HIS A CA 1
ATOM 2531 C C . HIS A 1 318 ? -5.938 -0.516 45.714 1.00 55.88 318 HIS A C 1
ATOM 2533 O O . HIS A 1 318 ? -6.833 0.143 46.249 1.00 55.88 318 HIS A O 1
ATOM 2539 N N . TRP A 1 319 ? -5.297 -0.044 44.638 1.00 68.44 319 TRP A N 1
ATOM 2540 C CA . TRP A 1 319 ? -5.527 1.290 44.062 1.00 68.44 319 TRP A CA 1
ATOM 2541 C C . TRP A 1 319 ? -6.934 1.486 43.459 1.00 68.44 319 TRP A C 1
ATOM 2543 O O . TRP A 1 319 ? -7.413 2.617 43.349 1.00 68.44 319 TRP A O 1
ATOM 2553 N N . ALA A 1 320 ? -7.629 0.405 43.083 1.00 64.56 320 ALA A N 1
ATOM 2554 C CA . ALA A 1 320 ? -8.991 0.451 42.544 1.00 64.56 320 ALA A CA 1
ATOM 2555 C C . ALA A 1 320 ? -10.067 0.573 43.641 1.00 64.56 320 ALA A C 1
ATOM 2557 O O . ALA A 1 320 ? -11.203 0.947 43.343 1.00 64.56 320 ALA A O 1
ATOM 2558 N N . ILE A 1 321 ? -9.714 0.274 44.895 1.00 60.16 321 ILE A N 1
ATOM 2559 C CA . ILE A 1 321 ? -10.604 0.341 46.062 1.00 60.16 321 ILE A CA 1
ATOM 2560 C C . ILE A 1 321 ? -10.569 1.757 46.673 1.00 60.16 321 ILE A C 1
ATOM 2562 O O . ILE A 1 321 ? -11.609 2.296 47.047 1.00 60.16 321 ILE A O 1
ATOM 2566 N N . GLN A 1 322 ? -9.408 2.426 46.661 1.00 57.75 322 GLN A N 1
ATOM 2567 C CA . GLN A 1 322 ? -9.206 3.741 47.295 1.00 57.75 322 GLN A CA 1
ATOM 2568 C C . GLN A 1 322 ? -9.823 4.956 46.564 1.00 57.75 322 GLN A C 1
ATOM 2570 O O . GLN A 1 322 ? -9.987 6.011 47.176 1.00 57.75 322 GLN A O 1
ATOM 2575 N N . ARG A 1 323 ? -10.210 4.865 45.280 1.00 52.19 323 ARG A N 1
ATOM 2576 C CA . ARG A 1 323 ? -10.711 6.042 44.521 1.00 52.19 323 ARG A CA 1
ATOM 2577 C C . ARG A 1 323 ? -12.158 6.457 44.815 1.00 52.19 323 ARG A C 1
ATOM 2579 O O . ARG A 1 323 ? -12.589 7.477 44.287 1.00 52.19 323 ARG A O 1
ATOM 2586 N N . LYS A 1 324 ? -12.910 5.732 45.651 1.00 55.81 324 LYS A N 1
ATOM 2587 C CA . LYS A 1 324 ? -14.303 6.101 45.974 1.00 55.81 324 LYS A CA 1
ATOM 2588 C C . LYS A 1 324 ? -14.462 7.126 47.111 1.00 55.81 324 LYS A C 1
ATOM 2590 O O . LYS A 1 324 ? -15.575 7.588 47.315 1.00 55.81 324 LYS A O 1
ATOM 2595 N N . GLY A 1 325 ? -13.387 7.514 47.808 1.00 54.31 325 GLY A N 1
ATOM 2596 C CA . GLY A 1 325 ? -13.478 8.354 49.017 1.00 54.31 325 GLY A CA 1
ATOM 2597 C C . GLY A 1 325 ? -13.026 9.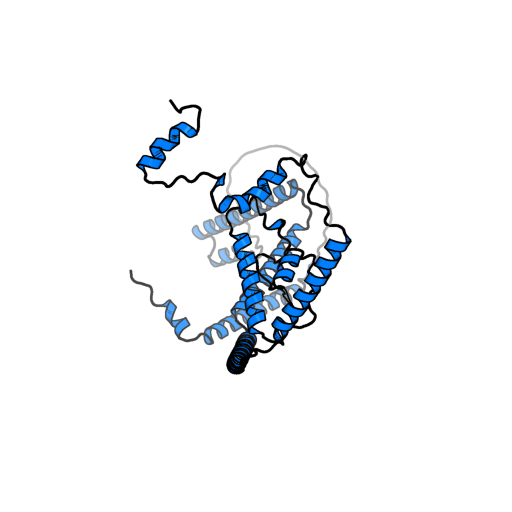816 48.909 1.00 54.31 325 GLY A C 1
ATOM 2598 O O . GLY A 1 325 ? -13.246 10.572 49.846 1.00 54.31 325 GLY A O 1
ATOM 2599 N N . LYS A 1 326 ? -12.395 10.261 47.813 1.00 51.53 326 LYS A N 1
ATOM 2600 C CA . LYS A 1 326 ? -11.934 11.659 47.686 1.00 51.53 326 LYS A CA 1
ATOM 2601 C C . LYS A 1 326 ? -12.715 12.394 46.604 1.00 51.53 326 LYS A C 1
ATOM 2603 O O . LYS A 1 326 ? -12.278 12.519 45.461 1.00 51.53 326 LYS A O 1
ATOM 2608 N N . GLY A 1 327 ? -13.900 12.854 46.999 1.00 46.53 327 GLY A N 1
ATOM 2609 C CA . GLY A 1 327 ? -14.648 13.878 46.288 1.00 46.53 327 GLY A CA 1
ATOM 2610 C C . GLY A 1 327 ? -13.807 15.147 46.162 1.00 46.53 327 GLY A C 1
ATOM 2611 O O . GLY A 1 327 ? -13.274 15.665 47.141 1.00 46.53 327 GLY A O 1
ATOM 2612 N N . LYS A 1 328 ? -13.677 15.606 44.920 1.00 50.25 328 LYS A N 1
ATOM 2613 C CA . LYS A 1 328 ? -13.161 16.912 44.512 1.00 50.25 328 LYS A CA 1
ATOM 2614 C C . LYS A 1 328 ? -13.923 17.996 45.291 1.00 50.25 328 LYS A C 1
ATOM 2616 O O . LYS A 1 328 ? -15.093 18.231 45.000 1.00 50.25 328 LYS A O 1
ATOM 2621 N N . ARG A 1 329 ? -13.285 18.635 46.277 1.00 45.47 329 ARG A N 1
ATOM 2622 C CA . ARG A 1 329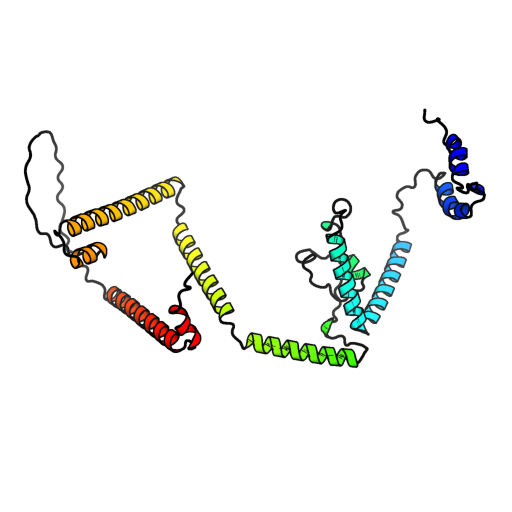 ? -13.740 19.942 46.768 1.00 45.47 329 ARG A CA 1
ATOM 2623 C C . ARG A 1 329 ? -13.341 20.951 45.692 1.00 45.47 329 ARG A C 1
ATOM 2625 O O . ARG A 1 329 ? -12.168 21.016 45.326 1.00 45.47 329 ARG A O 1
ATOM 2632 N N . ARG A 1 330 ? -14.360 21.555 45.088 1.00 48.44 330 ARG A N 1
ATOM 2633 C CA . ARG A 1 330 ? -14.248 22.728 44.222 1.00 48.44 330 ARG A CA 1
ATOM 2634 C C . ARG A 1 330 ? -13.899 23.945 45.057 1.00 48.44 330 ARG A C 1
ATOM 2636 O O . ARG A 1 330 ? -14.330 23.954 46.233 1.00 48.44 330 ARG A O 1
#

Secondary structure (DSSP, 8-state):
---SSGGGGHHHHHHTT-----GGGSTTHHHHHHHHGGGGS-----S----HHHHHHHHHHHHHHHHHHHHHHHH-HHHHHHHHHHHHHHHHHHHH-S-TTTS-GGG--HHHHHHHTT-SS----TTTTT----S----SS-GGGPPPSSHHHHHHHHHHHHHHHHHHHHHHHS--HHHHHHHHHHHHHHHHHHHHHHTT-S---HHHHHHHHHHHHHHHHHHHHHHHHHHHHHHTTSS-HHHHHHHHHT--------------------------------------HHHHHHHHHHHHHHHHHHHHHHHHHHTS-GGGTGGGS-----

pLDDT: mean 72.76, std 20.22, range [25.86, 96.94]

Sequence (330 aa):
MLLPEETAYIPFLQRRKVELADFASSRLKSAFAGVAARKKRKAPPDDSSLSSEQQLIKDEEAASTLRDAQQVLMEDRAVLEKASAAFVSFVRAYKEHQLAYIFPFQSLSIGHLASSFALLRIPRVKEILGRTIDNFVQSDVDPSTIAFKDPHREAQRQEQLRKKREAKAMESSQTDPKKDRTKAKAVEKRAKDEQKCEESKVYRTRGEKRRAKRKRAAAEWEDLALEERLAKKLRQGKISVEEYERKLRGTEEESDEGDAQPDSDSGSDGSQEGGMDGDKADKDTEGSSDEVDAQEAKIRRRKERLARLADNIKKRPHWAIQRKGKGKRR

Foldseek 3Di:
DPDPDPVVCVVVCVVVVNDDDDPVPDPCCVVCVVVVVCVPDDPDDDPPDPPPVNVVVVVVVLVVVLVVLLVVCLQALVLQVVLQVVLVVVLVCLVPDPPCVVRPSVPDQSQVSCSVSSHLDHDDDPSCPPDDHPNHDHHPDDSVVRAHPDPVVRVVVVVVVVVVVVVVVVVVVPPDVVVVVVVVVVVVVVVVVVVVVVVVPPPDDPVRVVVVVVVVVVVVVVLVVVLVVLVVCVVVVVADPVRSVCVNVPDDDDDDDDDDDDDDDDDDDDDDDDDDDDDDDDDDDDDDPVVVVVVVVVVVVVVVVVVVVVVVVVPDPPVVVPVPPDDDDD

Radius of gyration: 44.5 Å; chains: 1; bounding box: 109×81×103 Å

Organism: NCBI:txid1169539